Protein AF-A0A9Y2MUX2-F1 (afdb_monomer)

Mean predicted aligned error: 6.88 Å

Organism: NCBI:txid715471

Solvent-accessible surface area (backbone atoms only — not comparable to full-atom values): 14320 Å² total; per-residue (Å²): 129,86,85,75,88,81,65,81,74,52,70,69,58,50,53,51,52,54,51,37,72,73,67,72,65,72,51,64,73,55,52,72,64,18,48,53,18,23,42,77,55,38,27,46,77,67,21,63,32,55,8,68,39,76,46,75,61,65,84,79,91,49,95,87,65,47,69,44,56,54,28,39,54,51,29,51,50,54,54,48,36,52,49,52,4,48,52,39,21,49,52,47,24,50,74,73,64,29,39,27,32,34,38,39,47,74,52,77,42,75,79,55,96,37,33,35,37,21,37,27,38,24,20,18,20,33,59,80,58,92,77,74,65,98,55,66,22,29,22,46,52,41,21,42,54,48,22,53,36,42,49,70,24,30,42,71,49,28,62,24,59,6,57,24,29,39,50,33,73,30,83,64,40,52,61,50,72,39,97,81,46,65,97,64,83,46,66,44,59,55,51,40,57,52,51,23,46,53,47,4,51,51,39,22,52,52,44,28,56,76,70,71,38,80,44,68,50,78,76,49,74,52,75,50,74,48,72,58,73,64,35,28,40,33,34,40,15,36,32,36,24,27,16,26,29,73,81,50,85,72,80,56,71,83,80,82,70,78,90,64,82,80,87,84,77,131

Radius of gyration: 22.58 Å; Cα contacts (8 Å, |Δi|>4): 536; chains: 1; bounding box: 68×37×68 Å

Structure (mmCIF, N/CA/C/O backbone):
data_AF-A0A9Y2MUX2-F1
#
_entry.id   AF-A0A9Y2MUX2-F1
#
loop_
_atom_site.group_PDB
_atom_site.id
_atom_site.type_symbol
_atom_site.label_atom_id
_atom_site.label_alt_id
_atom_site.label_comp_id
_atom_site.label_asym_id
_atom_site.label_entity_id
_atom_site.label_seq_id
_atom_site.pdbx_PDB_ins_code
_atom_site.Cartn_x
_atom_site.Cartn_y
_atom_site.Cartn_z
_atom_site.occupancy
_atom_site.B_iso_or_equiv
_atom_site.auth_seq_id
_atom_site.auth_comp_id
_atom_site.auth_asym_id
_atom_site.auth_atom_id
_atom_site.pdbx_PDB_model_num
ATOM 1 N N . MET A 1 1 ? 19.225 7.350 25.459 1.00 52.84 1 MET A N 1
ATOM 2 C CA . MET A 1 1 ? 18.118 6.440 25.083 1.00 52.84 1 MET A CA 1
ATOM 3 C C . MET A 1 1 ? 18.708 5.044 24.974 1.00 52.84 1 MET A C 1
ATOM 5 O O . MET A 1 1 ? 19.856 4.979 24.562 1.00 52.84 1 MET A O 1
ATOM 9 N N . PRO A 1 2 ? 18.019 3.966 25.381 1.00 53.81 2 PRO A N 1
ATOM 10 C CA . PRO A 1 2 ? 18.535 2.619 25.148 1.00 53.81 2 PRO A CA 1
ATOM 11 C C . PRO A 1 2 ? 18.689 2.390 23.640 1.00 53.81 2 PRO A C 1
ATOM 13 O O . PRO A 1 2 ? 17.784 2.749 22.879 1.00 53.81 2 PRO A O 1
ATOM 16 N N . ASP A 1 3 ? 19.824 1.828 23.230 1.00 71.75 3 ASP A N 1
ATOM 17 C CA . ASP A 1 3 ? 20.080 1.474 21.836 1.00 71.75 3 ASP A CA 1
ATOM 18 C C . ASP A 1 3 ? 19.046 0.444 21.376 1.00 71.75 3 ASP A C 1
ATOM 20 O O . ASP A 1 3 ? 18.784 -0.556 22.049 1.00 71.75 3 ASP A O 1
ATOM 24 N N . TRP A 1 4 ? 18.400 0.726 20.248 1.00 79.56 4 TRP A N 1
ATOM 25 C CA . TRP A 1 4 ? 17.409 -0.164 19.664 1.00 79.56 4 TRP A CA 1
ATOM 26 C C . TRP A 1 4 ? 18.091 -1.105 18.676 1.00 79.56 4 TRP A C 1
ATOM 28 O O . TRP A 1 4 ? 18.670 -0.662 17.690 1.00 79.56 4 TRP A O 1
ATOM 38 N N . ASP A 1 5 ? 17.981 -2.408 18.916 1.00 79.19 5 ASP A N 1
ATOM 39 C CA . ASP A 1 5 ? 18.588 -3.482 18.116 1.00 79.19 5 ASP A CA 1
ATOM 40 C C . ASP A 1 5 ? 17.869 -3.745 16.774 1.00 79.19 5 ASP A C 1
ATOM 42 O O . ASP A 1 5 ? 18.135 -4.735 16.090 1.00 79.19 5 ASP A O 1
ATOM 46 N N . GLY A 1 6 ? 16.921 -2.879 16.405 1.00 75.00 6 GLY A N 1
ATOM 47 C CA . GLY A 1 6 ? 16.094 -3.012 15.210 1.00 75.00 6 GLY A CA 1
ATOM 48 C C . GLY A 1 6 ? 14.968 -4.045 15.326 1.00 75.00 6 GLY A C 1
ATOM 49 O O . GLY A 1 6 ? 14.221 -4.217 14.354 1.00 75.00 6 GLY A O 1
ATOM 50 N N . ARG A 1 7 ? 14.818 -4.718 16.478 1.00 74.75 7 ARG A N 1
ATOM 51 C CA . ARG A 1 7 ? 13.776 -5.721 16.735 1.00 74.75 7 ARG A CA 1
ATOM 52 C C . ARG A 1 7 ? 12.664 -5.150 17.612 1.00 74.75 7 ARG A C 1
ATOM 54 O O . ARG A 1 7 ? 12.887 -4.360 18.526 1.00 74.75 7 ARG A O 1
ATOM 61 N N . GLY A 1 8 ? 11.429 -5.571 17.341 1.00 76.62 8 GLY A N 1
ATOM 62 C C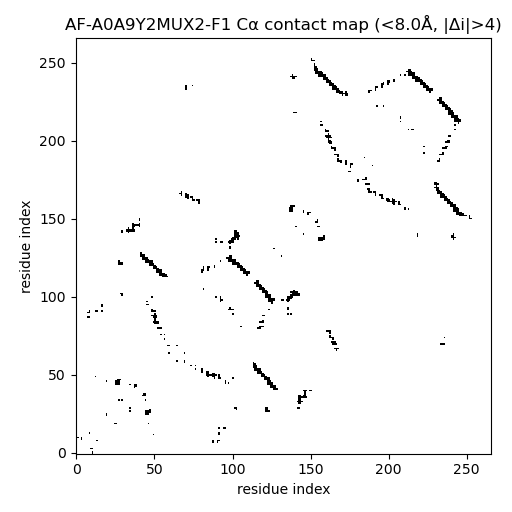A . GLY A 1 8 ? 10.260 -5.094 18.082 1.00 76.62 8 GLY A CA 1
ATOM 63 C C . GLY A 1 8 ? 9.994 -3.600 17.875 1.00 76.62 8 GLY A C 1
ATOM 64 O O . GLY A 1 8 ? 10.269 -3.053 16.807 1.00 76.62 8 GLY A O 1
ATOM 65 N N . LEU A 1 9 ? 9.430 -2.945 18.892 1.00 80.88 9 LEU A N 1
ATOM 66 C CA . LEU A 1 9 ? 9.062 -1.533 18.811 1.00 80.88 9 LEU A CA 1
ATOM 67 C C . LEU A 1 9 ? 10.241 -0.594 19.077 1.00 80.88 9 LEU A C 1
ATOM 69 O O . LEU A 1 9 ? 10.891 -0.724 20.122 1.00 80.88 9 LEU A O 1
ATOM 73 N N . PRO A 1 10 ? 10.459 0.420 18.217 1.00 81.25 10 PRO A N 1
ATOM 74 C CA . PRO A 1 10 ? 11.386 1.500 18.520 1.00 81.25 10 PRO A CA 1
ATOM 75 C C . PRO A 1 10 ? 11.033 2.182 19.855 1.00 81.25 10 PRO A C 1
ATOM 77 O O . PRO A 1 10 ? 9.849 2.358 20.162 1.00 81.25 10 PRO A O 1
ATOM 80 N N . PRO A 1 11 ? 12.021 2.656 20.639 1.00 83.56 11 PRO A N 1
ATOM 81 C CA . PRO A 1 11 ? 11.776 3.373 21.891 1.00 83.56 11 PRO A CA 1
ATOM 82 C C . PRO A 1 11 ? 10.816 4.563 21.752 1.00 83.56 11 PRO A C 1
ATOM 84 O O . PRO A 1 11 ? 10.003 4.793 22.641 1.00 83.56 11 PRO A O 1
ATOM 87 N N . VAL A 1 12 ? 10.864 5.280 20.625 1.00 80.31 12 VAL A N 1
ATOM 88 C CA . VAL A 1 12 ? 9.967 6.414 20.343 1.00 80.31 12 VAL A CA 1
ATOM 89 C C . VAL A 1 12 ? 8.518 5.959 20.138 1.00 80.31 12 VAL A C 1
ATOM 91 O O . VAL A 1 12 ? 7.606 6.615 20.637 1.00 80.31 12 VAL A O 1
ATOM 94 N N . ALA A 1 13 ? 8.299 4.828 19.460 1.00 76.94 13 ALA A N 1
ATOM 95 C CA . ALA A 1 13 ? 6.966 4.242 19.306 1.00 76.94 13 ALA A CA 1
ATOM 96 C C . ALA A 1 13 ? 6.410 3.815 20.672 1.00 76.94 13 ALA A C 1
ATOM 98 O O . ALA A 1 13 ? 5.302 4.188 21.040 1.00 76.94 13 ALA A O 1
ATOM 99 N N . ARG A 1 14 ? 7.227 3.150 21.497 1.00 81.62 14 ARG A N 1
ATOM 100 C CA . ARG A 1 14 ? 6.852 2.791 22.874 1.00 81.62 14 ARG A CA 1
ATOM 101 C C . ARG A 1 14 ? 6.503 4.014 23.732 1.00 81.62 14 ARG A C 1
ATOM 103 O O . ARG A 1 14 ? 5.466 4.019 24.377 1.00 81.62 14 ARG A O 1
ATOM 110 N N . ALA A 1 15 ? 7.286 5.090 23.657 1.00 81.44 15 ALA A N 1
ATOM 111 C CA . ALA A 1 15 ? 6.970 6.330 24.367 1.00 81.44 15 ALA A CA 1
ATOM 112 C C . ALA A 1 15 ? 5.640 6.968 23.908 1.00 81.44 15 ALA A C 1
ATOM 114 O O . ALA A 1 15 ? 4.962 7.625 24.701 1.00 81.44 15 ALA A O 1
ATOM 115 N N . ARG A 1 16 ? 5.251 6.785 22.637 1.00 78.88 16 ARG A N 1
ATOM 116 C CA . ARG A 1 16 ? 3.942 7.214 22.118 1.00 78.88 16 ARG A CA 1
ATOM 117 C C . ARG A 1 16 ? 2.8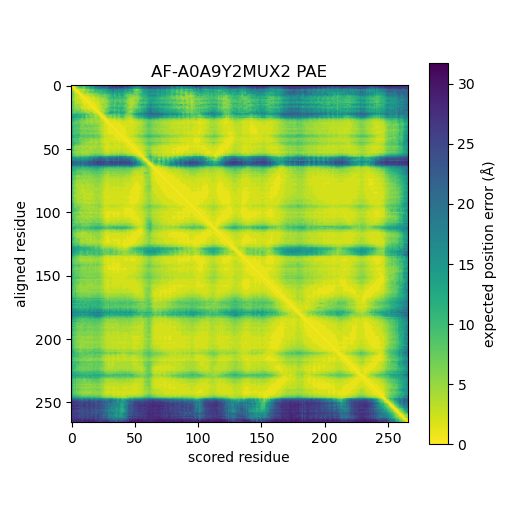10 6.401 22.744 1.00 78.88 16 ARG A C 1
ATOM 119 O O . ARG A 1 16 ? 1.836 6.994 23.204 1.00 78.88 16 ARG A O 1
ATOM 126 N N . VAL A 1 17 ? 2.979 5.080 22.821 1.00 76.44 17 VAL A N 1
ATOM 127 C CA . VAL A 1 17 ? 2.051 4.162 23.502 1.00 76.44 17 VAL A CA 1
ATOM 128 C C . VAL A 1 17 ? 1.874 4.545 24.974 1.00 76.44 17 VAL A C 1
ATOM 130 O O . VAL A 1 17 ? 0.744 4.697 25.438 1.00 76.44 17 VAL A O 1
ATOM 133 N N . ASP A 1 18 ? 2.970 4.798 25.689 1.00 80.31 18 ASP A N 1
ATOM 134 C CA . ASP A 1 18 ? 2.935 5.151 27.114 1.00 80.31 18 ASP A CA 1
ATOM 135 C C . ASP A 1 18 ? 2.222 6.495 27.360 1.00 80.31 18 ASP A C 1
ATOM 137 O O . ASP A 1 18 ? 1.455 6.651 28.313 1.00 80.31 18 ASP A O 1
ATOM 141 N N . ARG A 1 19 ? 2.423 7.477 26.468 1.00 74.19 19 ARG A N 1
ATOM 142 C CA . ARG A 1 19 ? 1.740 8.782 26.527 1.00 74.19 19 ARG A CA 1
ATOM 143 C C . ARG A 1 19 ? 0.240 8.669 26.264 1.00 74.19 19 ARG A C 1
ATOM 145 O O . ARG A 1 19 ? -0.559 9.381 26.877 1.00 74.19 19 ARG A O 1
ATOM 152 N N . PHE A 1 20 ? -0.146 7.793 25.343 1.00 72.19 20 PHE A N 1
ATOM 153 C CA . PHE A 1 20 ? -1.550 7.510 25.081 1.00 72.19 20 PHE A CA 1
ATOM 154 C C . PHE A 1 20 ? -2.219 6.906 26.324 1.00 72.19 20 PHE A C 1
ATOM 156 O O . PHE A 1 20 ? -3.270 7.382 26.755 1.00 72.19 20 PHE A O 1
ATOM 163 N N . ALA A 1 21 ? -1.564 5.923 26.952 1.00 73.69 21 ALA A N 1
ATOM 164 C CA . ALA A 1 21 ? -2.068 5.263 28.152 1.00 73.69 21 ALA A CA 1
ATOM 165 C C . ALA A 1 21 ? -2.248 6.221 29.346 1.00 73.69 21 ALA A C 1
ATOM 167 O O . ALA A 1 21 ? -3.191 6.054 30.115 1.00 73.69 21 ALA A O 1
ATOM 168 N N . SER A 1 22 ? -1.382 7.230 29.498 1.00 77.00 22 SER A N 1
ATOM 169 C CA . SER A 1 22 ? -1.441 8.166 30.631 1.00 77.00 22 SER A CA 1
ATOM 170 C C . SER A 1 22 ? -2.436 9.318 30.463 1.00 77.00 22 SER A C 1
ATOM 172 O O . SER A 1 22 ? -2.994 9.782 31.454 1.00 77.00 22 SER A O 1
ATOM 174 N N . SER A 1 23 ? -2.667 9.792 29.234 1.00 78.06 23 SER A N 1
ATOM 175 C CA . SER A 1 23 ? -3.519 10.965 28.973 1.00 78.06 23 SER A CA 1
ATOM 176 C C . SER A 1 23 ? -4.968 10.624 28.616 1.00 78.06 23 SER A C 1
ATOM 178 O O . SER A 1 23 ? -5.849 11.464 28.785 1.00 78.06 23 SER A O 1
ATOM 180 N N . GLY A 1 24 ? -5.225 9.425 28.079 1.00 72.31 24 GLY A N 1
ATOM 181 C CA . GLY A 1 24 ? -6.540 9.025 27.563 1.00 72.31 24 GLY A CA 1
ATOM 182 C C . GLY A 1 24 ? -6.985 9.765 26.292 1.00 72.31 24 GLY A C 1
ATOM 183 O O . GLY A 1 24 ? -8.070 9.488 25.775 1.00 72.31 24 GLY A O 1
ATOM 184 N N . LEU A 1 25 ? -6.166 10.685 25.768 1.00 73.31 25 LEU A N 1
ATOM 185 C CA . LEU A 1 25 ? -6.451 11.436 24.548 1.00 73.31 25 LEU A CA 1
ATOM 186 C C . LEU A 1 25 ? -6.288 10.537 23.323 1.00 73.31 25 LEU A C 1
ATOM 188 O O . LEU A 1 25 ? -5.244 9.914 23.134 1.00 73.31 25 LEU A O 1
ATOM 192 N N . ARG A 1 26 ? -7.313 10.508 22.465 1.00 71.94 26 ARG A N 1
ATOM 193 C CA . ARG A 1 26 ? -7.299 9.729 21.223 1.00 71.94 26 ARG A CA 1
ATOM 194 C C . ARG A 1 26 ? -7.106 10.631 20.017 1.00 71.94 26 AR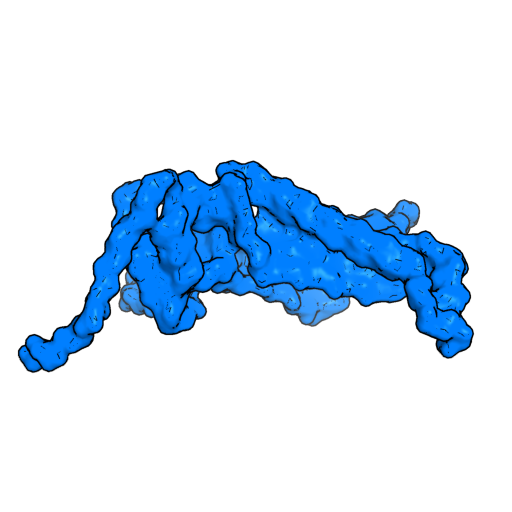G A C 1
ATOM 196 O O . ARG A 1 26 ? -7.896 11.544 19.798 1.00 71.94 26 ARG A O 1
ATOM 203 N N . THR A 1 27 ? -6.070 10.346 19.237 1.00 83.69 27 THR A N 1
ATOM 204 C CA . THR A 1 27 ? -5.810 10.975 17.939 1.00 83.69 27 THR A CA 1
ATOM 205 C C . THR A 1 27 ? -6.064 9.977 16.812 1.00 83.69 27 THR A C 1
ATOM 207 O O . THR A 1 27 ? -6.136 8.766 17.032 1.00 83.69 27 THR A O 1
ATOM 210 N N . SER A 1 28 ? -6.289 10.493 15.609 1.00 90.00 28 SER A N 1
ATOM 211 C CA . SER A 1 28 ? -6.664 9.710 14.438 1.00 90.00 28 SER A CA 1
ATOM 212 C C . SER A 1 28 ? -6.237 10.462 13.186 1.00 90.00 28 SER A C 1
ATOM 214 O O . SER A 1 28 ? -6.515 11.652 13.055 1.00 90.00 28 SER A O 1
ATOM 216 N N . LEU A 1 29 ? -5.659 9.733 12.232 1.00 94.19 29 LEU A N 1
ATOM 217 C CA . LEU A 1 29 ? -5.342 10.235 10.893 1.00 94.19 29 LEU A CA 1
ATOM 218 C C . LEU A 1 29 ? -6.550 10.177 9.946 1.00 94.19 29 LEU A C 1
ATOM 220 O O . LEU A 1 29 ? -6.476 10.650 8.812 1.00 94.19 29 LEU A O 1
ATOM 224 N N . LEU A 1 30 ? -7.667 9.572 10.369 1.00 95.06 30 LEU A N 1
ATOM 225 C CA . LEU A 1 30 ? -8.885 9.541 9.565 1.00 95.06 30 LEU A CA 1
ATOM 226 C C . LEU A 1 30 ? -9.482 10.942 9.430 1.00 95.06 30 LEU A C 1
ATOM 228 O O . LEU A 1 30 ? -9.674 11.657 10.411 1.00 95.06 30 LEU A O 1
ATOM 232 N N . SER A 1 31 ? -9.875 11.280 8.204 1.00 95.62 31 SER A N 1
ATOM 233 C CA . SER A 1 31 ? -10.789 12.394 7.958 1.00 95.62 31 SER A CA 1
ATOM 234 C C . SER A 1 31 ? -12.136 12.162 8.655 1.00 95.62 31 SER A C 1
ATOM 236 O O . SER A 1 31 ? -12.476 11.032 9.008 1.00 95.62 31 SER A O 1
ATOM 238 N N . VAL A 1 32 ? -12.945 13.217 8.789 1.00 95.12 32 VAL A N 1
ATOM 239 C CA . VAL A 1 32 ? -14.304 13.134 9.356 1.00 95.12 32 VAL A CA 1
ATOM 240 C C . VAL A 1 32 ? -15.141 11.990 8.753 1.00 95.12 32 VAL A C 1
ATOM 242 O O . VAL A 1 32 ? -15.611 11.155 9.526 1.00 95.12 32 VAL A O 1
ATOM 245 N N . PRO A 1 33 ? -15.308 11.857 7.417 1.00 96.06 33 PRO A N 1
ATOM 246 C CA . PRO A 1 33 ? -16.057 10.727 6.861 1.00 96.06 33 PRO A CA 1
ATOM 247 C C . PRO A 1 33 ? -15.405 9.374 7.175 1.00 96.06 33 PRO A C 1
ATOM 249 O O . PRO A 1 33 ? -16.116 8.391 7.368 1.00 96.06 33 PRO A O 1
ATOM 252 N N . GLY A 1 34 ? -14.075 9.320 7.281 1.00 95.69 34 GLY A N 1
ATOM 253 C CA . GLY A 1 34 ? -13.349 8.117 7.679 1.00 95.69 34 GLY A CA 1
ATOM 254 C C . GLY A 1 34 ? -13.654 7.688 9.103 1.00 95.69 34 GLY A C 1
ATOM 255 O O . GLY A 1 34 ? -13.956 6.520 9.328 1.00 95.69 34 GLY A O 1
ATOM 256 N N . ALA A 1 35 ? -13.620 8.621 10.050 1.00 94.00 35 ALA A N 1
ATOM 257 C CA . ALA A 1 35 ? -13.918 8.340 11.448 1.00 94.00 35 ALA A CA 1
ATOM 258 C C . ALA A 1 35 ? -15.356 7.827 11.618 1.00 94.00 35 ALA A C 1
ATOM 260 O O . ALA A 1 35 ? -15.557 6.757 12.186 1.00 94.00 35 ALA A O 1
ATOM 261 N N . ILE A 1 36 ? -16.336 8.525 11.031 1.00 94.00 36 ILE A N 1
ATOM 262 C CA . ILE A 1 36 ? -17.749 8.122 11.100 1.00 94.00 36 ILE A CA 1
ATOM 263 C C . ILE A 1 36 ? -17.986 6.793 10.378 1.00 94.00 36 ILE A C 1
ATOM 265 O O . ILE A 1 36 ? -18.705 5.929 10.868 1.00 94.00 36 ILE A O 1
ATOM 269 N N . GLY A 1 37 ? -17.359 6.593 9.219 1.00 94.38 37 GLY A N 1
ATOM 270 C CA . GLY A 1 37 ? -17.456 5.343 8.476 1.00 94.38 37 GLY A CA 1
ATOM 271 C C . GLY A 1 37 ? -16.918 4.133 9.238 1.00 94.38 37 GLY A C 1
ATOM 272 O O . GLY A 1 37 ? -17.523 3.063 9.192 1.00 94.38 37 GLY A O 1
ATOM 273 N N . ALA A 1 38 ? -15.810 4.317 9.959 1.00 94.19 38 ALA A N 1
ATOM 274 C CA . ALA A 1 38 ? -15.246 3.298 10.833 1.00 94.19 38 ALA A CA 1
ATOM 275 C C . ALA A 1 38 ? -16.190 2.992 12.006 1.00 94.19 38 ALA A C 1
ATOM 277 O O . ALA A 1 38 ? -16.499 1.825 12.241 1.00 94.19 38 ALA A O 1
ATOM 278 N N . GLU A 1 39 ? -16.710 4.022 12.677 1.00 92.75 39 GLU A N 1
ATOM 279 C CA . GLU A 1 39 ? -17.636 3.875 13.807 1.00 92.75 39 GLU A CA 1
ATOM 280 C C . GLU A 1 39 ? -18.921 3.140 13.400 1.00 92.75 39 GLU A C 1
ATOM 282 O O . GLU A 1 39 ? -19.324 2.183 14.055 1.00 92.75 39 GLU A O 1
ATOM 287 N N . VAL A 1 40 ? -19.511 3.491 12.252 1.00 89.50 40 VAL A N 1
ATOM 288 C CA . VAL A 1 40 ? -20.690 2.800 11.696 1.00 89.50 40 VAL A CA 1
ATOM 289 C C . VAL A 1 40 ? -20.404 1.327 11.376 1.00 89.50 40 VAL A C 1
ATOM 291 O O . VAL A 1 40 ? -21.308 0.495 11.452 1.00 89.50 40 VAL A O 1
ATOM 294 N N . ALA A 1 41 ? -19.160 0.978 11.039 1.00 89.94 41 ALA A N 1
ATOM 295 C CA . ALA A 1 41 ? -18.727 -0.411 10.875 1.00 89.94 41 ALA A CA 1
ATOM 296 C C . ALA A 1 41 ? -18.387 -1.122 12.200 1.00 89.94 41 ALA A C 1
ATOM 298 O O . ALA A 1 41 ? -17.962 -2.278 12.173 1.00 89.94 41 ALA A O 1
ATOM 299 N N . GLY A 1 42 ? -18.573 -0.464 13.347 1.00 91.88 42 GLY A N 1
ATOM 300 C CA . GLY A 1 42 ? -18.226 -1.000 14.658 1.00 91.88 42 GLY A CA 1
ATOM 301 C C . GLY A 1 42 ? -16.722 -0.985 14.919 1.00 91.88 42 GLY A C 1
ATOM 302 O O . GLY A 1 42 ? -16.204 -1.903 15.551 1.00 91.88 42 GLY A O 1
ATOM 303 N N . PHE A 1 43 ? -15.998 0.011 14.407 1.00 93.94 43 PHE A N 1
ATOM 304 C CA . PHE A 1 43 ? -14.582 0.222 14.692 1.00 93.94 43 PHE A CA 1
ATOM 305 C C . PHE A 1 43 ? -14.369 1.547 15.419 1.00 93.94 43 PHE A C 1
ATOM 307 O O . PHE A 1 43 ? -14.538 2.620 14.845 1.00 93.94 43 PHE A O 1
ATOM 314 N N . THR A 1 44 ? -13.907 1.477 16.664 1.00 92.94 44 THR A N 1
ATOM 315 C CA . THR A 1 44 ? -13.527 2.659 17.437 1.00 92.94 44 THR A CA 1
ATOM 316 C C . THR A 1 44 ? -12.049 2.994 17.190 1.00 92.94 44 THR A C 1
ATOM 318 O O . THR A 1 44 ? -11.193 2.141 17.453 1.00 92.94 44 THR A O 1
ATOM 321 N N . PRO A 1 45 ? -11.691 4.218 16.759 1.00 93.12 45 PRO A N 1
ATOM 322 C CA . PRO A 1 45 ? -10.299 4.661 16.722 1.00 93.12 45 PRO A CA 1
ATOM 323 C C . PRO A 1 45 ? -9.647 4.615 18.108 1.00 93.12 45 PRO A C 1
ATOM 325 O O . PRO A 1 45 ? -10.228 5.055 19.108 1.00 93.12 45 PRO A O 1
ATOM 328 N N . VAL A 1 46 ? -8.431 4.073 18.163 1.00 90.75 46 VAL A N 1
ATOM 329 C CA . VAL A 1 46 ? -7.631 3.955 19.392 1.00 90.75 46 VAL A CA 1
ATOM 330 C C . VAL A 1 46 ? -6.276 4.646 19.304 1.00 90.75 46 VAL A C 1
ATOM 332 O O . VAL A 1 46 ? -5.588 4.702 20.310 1.00 90.75 46 VAL A O 1
ATOM 335 N N . GLY A 1 47 ? -5.887 5.198 18.157 1.00 90.44 47 GLY A N 1
ATOM 336 C CA . GLY A 1 47 ? -4.666 5.993 18.049 1.00 90.44 47 GLY A CA 1
ATOM 337 C C . GLY A 1 47 ? -4.067 5.990 16.652 1.00 90.44 47 GLY A C 1
ATOM 338 O O . GLY A 1 47 ? -4.477 5.231 15.775 1.00 90.44 47 GLY A O 1
ATOM 339 N N . GLU A 1 48 ? -3.057 6.825 16.463 1.00 92.69 48 GLU A N 1
ATOM 340 C CA . GLU A 1 48 ? -2.227 6.841 15.261 1.00 92.69 48 GLU A CA 1
ATOM 341 C C . GLU A 1 48 ? -1.035 5.906 15.448 1.00 92.69 48 GLU A C 1
ATOM 343 O O . GLU A 1 48 ? -0.422 5.875 16.517 1.00 92.69 48 GLU A O 1
ATOM 348 N N . VAL A 1 49 ? -0.701 5.157 14.402 1.00 94.75 49 VAL A N 1
ATOM 349 C CA . VAL A 1 49 ? 0.416 4.207 14.403 1.00 94.75 49 VAL A CA 1
ATOM 350 C C . VAL A 1 49 ? 1.307 4.427 13.194 1.00 94.75 49 VAL A C 1
ATOM 352 O O . VAL A 1 49 ? 0.846 4.850 12.129 1.00 94.75 49 VAL A O 1
ATOM 355 N N . MET A 1 50 ? 2.591 4.129 13.367 1.00 95.31 50 MET A N 1
ATOM 356 C CA . MET A 1 50 ? 3.634 4.382 12.392 1.00 95.31 50 MET A CA 1
ATOM 357 C C . MET A 1 50 ? 4.602 3.205 12.292 1.00 95.31 50 MET A C 1
ATOM 359 O O . MET A 1 50 ? 5.060 2.622 13.268 1.00 95.31 50 MET A O 1
ATOM 363 N N . GLY A 1 51 ? 5.017 2.911 11.073 1.00 96.00 51 GLY A N 1
ATOM 364 C CA . GLY A 1 51 ? 6.174 2.078 10.807 1.00 96.00 51 GLY A CA 1
ATOM 365 C C . GLY A 1 51 ? 7.147 2.830 9.926 1.00 96.00 51 GLY A C 1
ATOM 366 O O . GLY A 1 51 ? 6.738 3.465 8.961 1.00 96.00 51 GLY A O 1
ATOM 367 N N . CYS A 1 52 ? 8.433 2.770 10.255 1.00 95.50 52 CYS A N 1
ATOM 368 C CA . CYS A 1 52 ? 9.479 3.366 9.436 1.00 95.50 52 CYS A CA 1
ATOM 369 C C . CYS A 1 52 ? 10.691 2.442 9.359 1.00 95.50 52 CYS A C 1
ATOM 371 O O . CYS A 1 52 ? 11.018 1.744 10.327 1.00 95.50 52 CYS A O 1
ATOM 373 N N . VAL A 1 53 ? 11.352 2.435 8.206 1.00 94.88 53 VAL A N 1
ATOM 374 C CA . VAL A 1 53 ? 12.693 1.888 8.020 1.00 94.88 53 VAL A CA 1
ATOM 375 C C . VAL A 1 53 ? 13.454 2.753 7.021 1.00 94.88 53 VAL A C 1
ATOM 377 O O . VAL A 1 53 ? 12.901 3.168 6.009 1.00 94.88 53 VAL A O 1
ATOM 380 N N . VAL A 1 54 ? 14.732 2.996 7.296 1.00 94.44 54 VAL A N 1
ATOM 381 C CA . VAL A 1 54 ? 15.669 3.508 6.296 1.00 94.44 54 VAL A CA 1
ATOM 382 C C . VAL A 1 54 ? 16.477 2.324 5.797 1.00 94.44 54 VAL A C 1
ATOM 384 O O . VAL A 1 54 ? 17.129 1.645 6.593 1.00 94.44 54 VAL A O 1
ATOM 387 N N . GLU A 1 55 ? 16.416 2.057 4.499 1.00 91.00 55 GLU A N 1
ATOM 388 C CA . GLU A 1 55 ? 17.199 1.003 3.862 1.00 91.00 55 GLU A CA 1
ATOM 389 C C . GLU A 1 55 ? 18.202 1.603 2.882 1.00 91.00 55 GLU A C 1
ATOM 391 O O . GLU A 1 55 ? 17.906 2.556 2.155 1.00 91.00 55 GLU A O 1
ATOM 396 N N . ARG A 1 56 ? 19.402 1.012 2.851 1.00 88.00 56 ARG A N 1
ATOM 397 C CA . ARG A 1 56 ? 20.399 1.335 1.838 1.00 88.00 56 ARG A CA 1
ATOM 398 C C . ARG A 1 56 ? 20.142 0.506 0.579 1.00 88.00 56 ARG A C 1
ATOM 400 O O . ARG A 1 56 ? 20.480 -0.673 0.522 1.00 88.00 56 ARG A O 1
ATOM 407 N N . LEU A 1 57 ? 19.593 1.148 -0.437 1.00 81.94 57 LEU A N 1
ATOM 408 C CA . LEU A 1 57 ? 19.456 0.672 -1.805 1.00 81.94 57 LEU A CA 1
ATOM 409 C C . LEU A 1 57 ? 20.737 0.980 -2.582 1.00 81.94 57 LEU A C 1
ATOM 411 O O . LEU A 1 57 ? 20.843 1.967 -3.305 1.00 81.94 57 LEU A O 1
ATOM 415 N N . GLY A 1 58 ? 21.746 0.136 -2.384 1.00 65.06 58 GLY A N 1
ATOM 416 C CA . GLY A 1 58 ? 22.996 0.234 -3.127 1.00 65.06 58 GLY A CA 1
ATOM 417 C C . GLY A 1 58 ? 22.888 -0.365 -4.530 1.00 65.06 58 GLY A C 1
ATOM 418 O O . GLY A 1 58 ? 22.216 -1.376 -4.745 1.00 65.06 58 GLY A O 1
ATOM 419 N N . TRP A 1 59 ? 23.634 0.213 -5.469 1.00 64.44 59 TRP A N 1
ATOM 420 C CA . TRP A 1 59 ? 23.990 -0.473 -6.706 1.00 64.44 59 TRP A CA 1
ATOM 421 C C . TRP A 1 59 ? 24.898 -1.658 -6.362 1.00 64.44 59 TRP A C 1
ATOM 423 O O . TRP A 1 59 ? 25.919 -1.479 -5.695 1.00 64.44 59 TRP A O 1
ATOM 433 N N . THR A 1 60 ? 24.543 -2.869 -6.793 1.00 62.53 60 THR A N 1
ATOM 434 C CA . THR A 1 60 ? 25.428 -4.022 -6.596 1.00 62.53 60 THR A CA 1
ATOM 435 C C . THR A 1 60 ? 26.325 -4.118 -7.822 1.00 62.53 60 THR A C 1
ATOM 437 O O . THR A 1 60 ? 25.975 -4.739 -8.819 1.00 62.53 60 THR A O 1
ATOM 440 N N . SER A 1 61 ? 27.491 -3.472 -7.777 1.00 54.25 61 SER A N 1
ATOM 441 C CA . SER A 1 61 ? 28.518 -3.620 -8.811 1.00 54.25 61 SER A CA 1
ATOM 442 C C . SER A 1 61 ? 29.315 -4.904 -8.567 1.00 54.25 61 SER A C 1
ATOM 444 O O . SER A 1 61 ? 30.371 -4.906 -7.943 1.00 54.25 61 SER A O 1
ATOM 446 N N . GLY A 1 62 ? 28.780 -6.027 -9.044 1.00 57.34 62 GLY A N 1
ATOM 447 C CA . GLY A 1 62 ? 29.478 -7.312 -9.097 1.00 57.34 62 GLY A CA 1
ATOM 448 C C . GLY A 1 62 ? 29.850 -7.678 -10.533 1.00 57.34 62 GLY A C 1
ATOM 449 O O . GLY A 1 62 ? 29.068 -7.441 -11.455 1.00 57.34 62 GLY A O 1
ATOM 450 N N . PHE A 1 63 ? 31.025 -8.282 -10.735 1.00 52.06 63 PHE A N 1
ATOM 451 C CA . PHE A 1 63 ? 31.387 -8.876 -12.026 1.00 52.06 63 PHE A CA 1
ATOM 452 C C . PHE A 1 63 ? 30.307 -9.902 -12.421 1.00 52.06 63 PHE A C 1
ATOM 454 O O . PHE A 1 63 ? 30.051 -10.845 -11.675 1.00 52.06 63 PHE A O 1
ATOM 461 N N . GLY A 1 64 ? 29.652 -9.702 -13.568 1.00 69.19 64 GLY A N 1
ATOM 462 C CA . GLY A 1 64 ? 28.620 -10.613 -14.080 1.00 69.19 64 GLY A CA 1
ATOM 463 C C . GLY A 1 64 ? 27.175 -10.325 -13.652 1.00 69.19 64 GLY A C 1
ATOM 464 O O . GLY A 1 64 ? 26.300 -11.114 -14.001 1.00 69.19 64 GLY A O 1
ATOM 465 N N . ILE A 1 65 ? 26.886 -9.219 -12.952 1.00 82.00 65 ILE A N 1
ATOM 466 C CA . ILE A 1 65 ? 25.493 -8.801 -12.714 1.00 82.00 65 ILE A CA 1
ATOM 467 C C . ILE A 1 65 ? 24.924 -8.177 -13.989 1.00 82.00 65 ILE A C 1
ATOM 469 O O . ILE A 1 65 ? 25.395 -7.150 -14.476 1.00 82.00 65 ILE A O 1
ATOM 473 N N . THR A 1 66 ? 23.889 -8.809 -14.532 1.00 86.81 66 THR A N 1
ATOM 474 C CA . THR A 1 66 ? 23.143 -8.295 -15.683 1.00 86.81 66 THR A CA 1
ATOM 475 C C . THR A 1 66 ? 22.210 -7.153 -15.263 1.00 86.81 66 THR A C 1
ATOM 477 O O . THR A 1 66 ? 21.728 -7.138 -14.126 1.00 86.81 66 THR A O 1
ATOM 480 N N . PRO A 1 67 ? 21.854 -6.226 -16.169 1.00 85.75 67 PRO A N 1
ATOM 481 C CA . PRO A 1 67 ? 20.907 -5.157 -15.840 1.00 85.75 67 PRO A CA 1
ATOM 482 C C . PRO A 1 67 ? 19.540 -5.669 -15.362 1.00 85.75 67 PRO A C 1
ATOM 484 O O . PRO A 1 67 ? 18.944 -5.086 -14.460 1.00 85.75 67 PRO A O 1
ATOM 487 N N . ASN A 1 68 ? 19.087 -6.820 -15.872 1.00 87.44 68 ASN A N 1
ATOM 488 C CA . ASN A 1 68 ? 17.860 -7.459 -15.392 1.00 87.44 68 ASN A CA 1
ATOM 489 C C . ASN A 1 68 ? 17.974 -7.954 -13.941 1.00 87.44 68 ASN A C 1
ATOM 491 O O . ASN A 1 68 ? 17.051 -7.769 -13.150 1.00 87.44 68 ASN A O 1
ATOM 495 N N . GLN A 1 69 ? 19.114 -8.537 -13.555 1.00 89.31 69 GLN A N 1
ATOM 496 C CA . GLN A 1 69 ? 19.367 -8.902 -12.156 1.00 89.31 69 GLN A CA 1
ATOM 497 C C . GLN A 1 69 ? 19.433 -7.664 -11.258 1.00 89.31 69 GLN A C 1
ATOM 499 O O . GLN A 1 69 ? 18.900 -7.685 -10.152 1.00 89.31 69 GLN A O 1
ATOM 504 N N . GLN A 1 70 ? 20.025 -6.568 -11.739 1.00 88.44 70 GLN A N 1
ATOM 505 C CA . GLN A 1 70 ? 20.064 -5.306 -11.002 1.00 88.44 70 GLN A CA 1
ATOM 506 C C . GLN A 1 70 ? 18.655 -4.724 -10.785 1.00 88.44 70 GLN A C 1
ATOM 508 O O . GLN A 1 70 ? 18.359 -4.241 -9.689 1.00 88.44 70 GLN A O 1
ATOM 513 N N . ALA A 1 71 ? 17.771 -4.816 -11.785 1.00 91.06 71 ALA A N 1
ATOM 514 C CA . ALA A 1 71 ? 16.365 -4.436 -11.651 1.00 91.06 71 ALA A CA 1
ATOM 515 C C . ALA A 1 71 ? 15.637 -5.313 -10.616 1.00 91.06 71 ALA A C 1
ATOM 517 O O . ALA A 1 71 ? 14.951 -4.784 -9.741 1.00 91.06 71 ALA A O 1
ATOM 518 N N . ALA A 1 72 ? 15.845 -6.633 -10.649 1.00 90.50 72 ALA A N 1
ATOM 519 C CA . ALA A 1 72 ? 15.264 -7.549 -9.668 1.00 90.50 72 ALA A CA 1
ATOM 520 C C . ALA A 1 72 ? 15.712 -7.226 -8.229 1.00 90.50 72 ALA A C 1
ATOM 522 O O . ALA A 1 72 ? 14.869 -7.091 -7.348 1.00 90.50 72 ALA A O 1
ATOM 523 N N . ILE A 1 73 ? 17.012 -6.998 -7.998 1.00 90.69 73 ILE A N 1
ATOM 524 C CA . ILE A 1 73 ? 17.551 -6.599 -6.682 1.00 90.69 73 ILE A CA 1
ATOM 525 C C . ILE A 1 73 ? 16.889 -5.307 -6.185 1.00 90.69 73 ILE A C 1
ATOM 527 O O . ILE A 1 73 ? 16.523 -5.201 -5.014 1.00 90.69 73 ILE A O 1
ATOM 531 N N . TYR A 1 74 ? 16.701 -4.330 -7.075 1.00 90.69 74 TYR A N 1
ATOM 532 C CA . TYR A 1 74 ? 16.021 -3.085 -6.731 1.00 90.69 74 TYR A CA 1
ATOM 533 C C . TYR A 1 74 ? 14.556 -3.319 -6.326 1.00 90.69 74 TYR A C 1
ATOM 535 O O . TYR A 1 74 ? 14.120 -2.826 -5.284 1.00 90.69 74 TYR A O 1
ATOM 543 N N . ALA A 1 75 ? 13.803 -4.116 -7.093 1.00 94.12 75 ALA A N 1
ATOM 544 C CA . ALA A 1 75 ? 12.425 -4.471 -6.750 1.00 94.12 75 ALA A CA 1
ATOM 545 C C . ALA A 1 75 ? 12.331 -5.228 -5.414 1.00 94.12 75 ALA A C 1
ATOM 547 O O . ALA A 1 75 ? 11.419 -4.971 -4.627 1.00 94.12 75 ALA A O 1
ATOM 548 N N . ASP A 1 76 ? 13.262 -6.141 -5.137 1.00 93.56 76 ASP A N 1
ATOM 549 C CA . ASP A 1 76 ? 13.325 -6.907 -3.887 1.00 93.56 76 ASP A CA 1
ATOM 550 C C . ASP A 1 76 ? 13.495 -5.994 -2.681 1.00 93.56 76 ASP A C 1
ATOM 552 O O . ASP A 1 76 ? 12.785 -6.138 -1.683 1.00 93.56 76 ASP A O 1
ATOM 556 N N . ALA A 1 77 ? 14.383 -5.015 -2.798 1.00 92.69 77 ALA A N 1
ATOM 557 C CA . ALA A 1 77 ? 14.651 -4.091 -1.719 1.00 92.69 77 ALA A CA 1
ATOM 558 C C . ALA A 1 77 ? 13.478 -3.118 -1.488 1.00 92.69 77 ALA A C 1
ATOM 560 O O . ALA A 1 77 ? 13.089 -2.900 -0.344 1.00 92.69 77 ALA A O 1
ATOM 561 N N . LEU A 1 78 ? 12.789 -2.652 -2.542 1.00 94.94 78 LEU A N 1
ATOM 562 C CA . LEU A 1 78 ? 11.522 -1.922 -2.371 1.00 94.94 78 LEU A CA 1
ATOM 563 C C . LEU A 1 78 ? 10.478 -2.763 -1.616 1.00 94.94 78 LEU A C 1
ATOM 565 O O . LEU A 1 78 ? 9.829 -2.276 -0.688 1.00 94.94 78 LEU A O 1
ATOM 569 N N . ARG A 1 79 ? 10.314 -4.043 -1.987 1.00 95.88 79 ARG A N 1
ATOM 570 C CA . ARG A 1 79 ? 9.385 -4.961 -1.301 1.00 95.88 79 ARG A CA 1
ATOM 571 C C . ARG A 1 79 ? 9.764 -5.140 0.167 1.00 95.88 79 ARG A C 1
ATOM 573 O O . ARG A 1 79 ? 8.877 -5.174 1.021 1.00 95.88 79 ARG A O 1
ATOM 580 N N . GLN A 1 80 ? 11.056 -5.257 0.461 1.00 95.88 80 GLN A N 1
ATOM 581 C CA . GLN A 1 80 ? 11.558 -5.399 1.821 1.00 95.88 80 GLN A CA 1
ATOM 582 C C . GLN A 1 80 ? 11.298 -4.148 2.669 1.00 95.88 80 GLN A C 1
ATOM 584 O O . GLN A 1 80 ? 10.782 -4.290 3.781 1.00 95.88 80 GLN A O 1
ATOM 589 N N . GLY A 1 81 ? 11.578 -2.957 2.139 1.00 96.56 81 GLY A N 1
ATOM 590 C CA . GLY A 1 81 ? 11.332 -1.688 2.818 1.00 96.56 81 GLY A CA 1
ATOM 591 C C . GLY A 1 81 ? 9.864 -1.514 3.206 1.00 96.56 81 GLY A C 1
ATOM 592 O O . GLY A 1 81 ? 9.547 -1.325 4.384 1.00 96.56 81 GLY A O 1
ATOM 593 N N . TYR A 1 82 ? 8.940 -1.696 2.252 1.00 97.38 82 TYR A N 1
ATOM 594 C CA . TYR A 1 82 ? 7.501 -1.629 2.536 1.00 97.38 82 TYR A CA 1
ATOM 595 C C . TYR A 1 82 ? 7.043 -2.684 3.542 1.00 97.38 82 TYR A C 1
ATOM 597 O O . TYR A 1 82 ? 6.288 -2.366 4.462 1.00 97.38 82 TYR A O 1
ATOM 605 N N . ARG A 1 83 ? 7.501 -3.935 3.397 1.00 96.25 83 ARG A N 1
ATOM 606 C CA . ARG A 1 83 ? 7.145 -5.016 4.325 1.00 96.25 83 ARG A CA 1
ATOM 607 C C . ARG A 1 83 ? 7.592 -4.685 5.744 1.00 96.25 83 ARG A C 1
ATOM 609 O O . ARG A 1 83 ? 6.800 -4.799 6.669 1.00 96.25 83 ARG A O 1
ATOM 616 N N . THR A 1 84 ? 8.827 -4.223 5.911 1.00 96.81 84 THR A N 1
ATOM 617 C CA . THR A 1 84 ? 9.381 -3.884 7.225 1.00 96.81 84 THR A CA 1
ATOM 618 C C . THR A 1 84 ? 8.652 -2.698 7.858 1.00 96.81 84 THR A C 1
ATOM 620 O O . THR A 1 84 ? 8.355 -2.734 9.053 1.00 96.81 84 THR A O 1
ATOM 623 N N . ALA A 1 85 ? 8.319 -1.664 7.077 1.00 97.69 85 ALA A N 1
ATOM 624 C CA . ALA A 1 85 ? 7.514 -0.546 7.561 1.00 97.69 85 ALA A CA 1
ATOM 625 C C . ALA A 1 85 ? 6.114 -1.014 8.003 1.00 97.69 85 ALA A C 1
ATOM 627 O O . ALA A 1 85 ? 5.701 -0.732 9.125 1.00 97.69 85 ALA A O 1
ATOM 628 N N . LEU A 1 86 ? 5.407 -1.798 7.184 1.00 97.69 86 LEU A N 1
ATOM 629 C CA . LEU A 1 86 ? 4.085 -2.331 7.537 1.00 97.69 86 LEU A CA 1
ATOM 630 C C . LEU A 1 86 ? 4.127 -3.267 8.755 1.00 97.69 86 LEU A C 1
ATOM 632 O O . LEU A 1 86 ? 3.254 -3.178 9.617 1.00 97.69 86 LEU A O 1
ATOM 636 N N . ASP A 1 87 ? 5.150 -4.117 8.869 1.00 96.56 87 ASP A N 1
ATOM 637 C CA . ASP A 1 87 ? 5.347 -5.005 10.019 1.00 96.56 87 ASP A CA 1
ATOM 638 C C . ASP A 1 87 ? 5.536 -4.196 11.313 1.00 96.56 87 ASP A C 1
ATOM 640 O O . ASP A 1 87 ? 4.931 -4.510 12.339 1.00 96.56 87 ASP A O 1
ATOM 644 N N . ARG A 1 88 ? 6.320 -3.110 11.270 1.00 96.44 88 ARG A N 1
ATOM 645 C CA . ARG A 1 88 ? 6.531 -2.213 12.421 1.00 96.44 88 ARG A CA 1
ATOM 646 C C . ARG A 1 88 ? 5.266 -1.448 12.806 1.00 96.44 88 ARG A C 1
ATOM 648 O O . ARG A 1 88 ? 4.949 -1.389 13.991 1.00 96.44 88 ARG A O 1
ATOM 655 N N . LEU A 1 89 ? 4.511 -0.949 11.825 1.00 97.38 89 LEU A N 1
ATOM 656 C CA . LEU A 1 89 ? 3.198 -0.338 12.056 1.00 97.38 89 LEU A CA 1
ATOM 657 C C . LEU A 1 89 ? 2.238 -1.332 12.728 1.00 97.38 89 LEU A C 1
ATOM 659 O O . LEU A 1 89 ? 1.531 -0.976 13.671 1.00 97.38 89 LEU A O 1
ATOM 663 N N . ARG A 1 90 ? 2.235 -2.595 12.281 1.00 96.56 90 ARG A N 1
ATOM 664 C CA . ARG A 1 90 ? 1.398 -3.657 12.855 1.00 96.56 90 ARG A CA 1
ATOM 665 C C . ARG A 1 90 ? 1.790 -3.971 14.297 1.00 96.56 90 ARG A C 1
ATOM 667 O O . ARG A 1 90 ? 0.906 -4.125 15.132 1.00 96.56 90 ARG A O 1
ATOM 674 N N . LEU A 1 91 ? 3.089 -4.029 14.597 1.00 94.81 91 LEU A N 1
ATOM 675 C CA . LEU A 1 91 ? 3.581 -4.210 15.966 1.00 94.81 91 LEU A CA 1
ATOM 676 C C . LEU A 1 91 ? 3.162 -3.047 16.879 1.00 94.81 91 LEU A C 1
ATOM 678 O O . LEU A 1 91 ? 2.831 -3.283 18.040 1.00 94.81 91 LEU A O 1
ATOM 682 N N . GLU A 1 92 ? 3.158 -1.803 16.383 1.00 94.00 92 GLU A N 1
ATOM 683 C CA . GLU A 1 92 ? 2.744 -0.643 17.195 1.00 94.00 92 GLU A CA 1
ATOM 684 C C . GLU A 1 92 ? 1.245 -0.716 17.491 1.00 94.00 92 GLU A C 1
ATOM 686 O O . GLU A 1 92 ? 0.830 -0.546 18.637 1.00 94.00 92 GLU A O 1
ATOM 691 N N . ALA A 1 93 ? 0.445 -1.083 16.488 1.00 94.88 93 ALA A N 1
ATOM 692 C CA . ALA A 1 93 ? -0.984 -1.328 16.645 1.00 94.88 93 ALA A CA 1
ATOM 693 C C . ALA A 1 93 ? -1.286 -2.464 17.641 1.00 94.88 93 ALA A C 1
ATOM 695 O O . ALA A 1 93 ? -2.171 -2.322 18.486 1.00 94.88 93 ALA A O 1
ATOM 696 N N . GLU A 1 94 ? -0.535 -3.569 17.596 1.00 93.88 94 GLU A N 1
ATOM 697 C CA . GLU A 1 94 ? -0.661 -4.671 18.561 1.00 93.88 94 GLU A CA 1
ATOM 698 C C . GLU A 1 94 ? -0.363 -4.215 19.995 1.00 93.88 94 GLU A C 1
ATOM 700 O O . GLU A 1 94 ? -1.093 -4.579 20.917 1.00 93.88 94 GLU A O 1
ATOM 705 N N . ALA A 1 95 ? 0.654 -3.373 20.197 1.00 90.44 95 ALA A N 1
ATOM 706 C CA . ALA A 1 95 ? 1.033 -2.898 21.528 1.00 90.44 95 ALA A CA 1
ATOM 707 C C . ALA A 1 95 ? 0.000 -1.967 22.180 1.00 90.44 95 ALA A C 1
ATOM 709 O O . ALA A 1 95 ? -0.113 -1.956 23.404 1.00 90.44 95 ALA A O 1
ATOM 710 N N . ILE A 1 96 ? -0.794 -1.238 21.390 1.00 88.88 96 ILE A N 1
ATOM 711 C CA . ILE A 1 96 ? -1.951 -0.465 21.890 1.00 88.88 96 ILE A CA 1
ATOM 712 C C . ILE A 1 96 ? -3.251 -1.286 21.907 1.00 88.88 96 ILE A C 1
ATOM 714 O O . ILE A 1 96 ? -4.342 -0.767 22.160 1.00 88.88 96 ILE A O 1
ATOM 718 N N . GLY A 1 97 ? -3.142 -2.591 21.646 1.00 89.88 97 GLY A N 1
ATOM 719 C CA . GLY A 1 97 ? -4.238 -3.546 21.677 1.00 89.88 97 GLY A CA 1
ATOM 720 C C . GLY A 1 97 ? -5.266 -3.340 20.569 1.00 89.88 97 GLY A C 1
ATOM 721 O O . GLY A 1 97 ? -6.434 -3.648 20.797 1.00 89.88 97 GLY A O 1
ATOM 722 N N . ALA A 1 98 ? -4.883 -2.777 19.426 1.00 94.75 98 ALA A N 1
ATOM 723 C CA . ALA A 1 98 ? -5.769 -2.620 18.280 1.00 94.75 98 ALA A CA 1
ATOM 724 C C . ALA A 1 98 ? -6.145 -3.977 17.662 1.00 94.75 98 ALA A C 1
ATOM 726 O O . ALA A 1 98 ? -5.440 -4.968 17.832 1.00 94.75 98 ALA A O 1
ATOM 727 N N . ASP A 1 99 ? -7.243 -4.000 16.910 1.00 96.44 99 ASP A N 1
ATOM 728 C CA . ASP A 1 99 ? -7.668 -5.146 16.096 1.00 96.44 99 ASP A CA 1
ATOM 729 C C . ASP A 1 99 ? -7.359 -4.945 14.613 1.00 96.44 99 ASP A C 1
ATOM 731 O O . ASP A 1 99 ? -7.267 -5.912 13.858 1.00 96.44 99 ASP A O 1
ATOM 735 N N . GLY A 1 100 ? -7.183 -3.693 14.192 1.00 97.19 100 GLY A N 1
ATOM 736 C CA . GLY A 1 100 ? -6.831 -3.348 12.827 1.00 97.19 100 GLY A CA 1
ATOM 737 C C . GLY A 1 100 ? -6.222 -1.964 12.701 1.00 97.19 100 GLY A C 1
ATOM 738 O O . GLY A 1 100 ? -6.216 -1.186 13.655 1.00 97.19 100 GLY A O 1
ATOM 739 N N . VAL A 1 101 ? -5.740 -1.647 11.503 1.00 98.38 101 VAL A N 1
ATOM 740 C CA . VAL A 1 101 ? -5.286 -0.305 11.128 1.00 98.38 101 VAL A CA 1
ATOM 741 C C . VAL A 1 101 ? -5.942 0.103 9.815 1.00 98.38 101 VAL A C 1
ATOM 743 O O . VAL A 1 101 ? -5.834 -0.612 8.817 1.00 98.38 101 VAL A O 1
ATOM 746 N N . LEU A 1 102 ? -6.629 1.246 9.836 1.00 98.25 102 LEU A N 1
ATOM 747 C CA . LEU A 1 102 ? -7.369 1.806 8.707 1.00 98.25 102 LEU A CA 1
ATOM 748 C C . LEU A 1 102 ? -6.626 2.976 8.068 1.00 98.25 102 LEU A C 1
ATOM 750 O O . LEU A 1 102 ? -5.861 3.676 8.739 1.00 98.25 102 LEU A O 1
ATOM 754 N N . GLY A 1 103 ? -6.935 3.229 6.794 1.00 97.62 103 GLY A N 1
ATOM 755 C CA . GLY A 1 103 ? -6.446 4.395 6.064 1.00 97.62 103 GLY A CA 1
ATOM 756 C C . GLY A 1 103 ? -4.925 4.455 6.002 1.00 97.62 103 GLY A C 1
ATOM 757 O O . GLY A 1 103 ? -4.358 5.534 6.166 1.00 97.62 103 GLY A O 1
ATOM 758 N N . ILE A 1 104 ? -4.269 3.302 5.845 1.00 98.56 104 ILE A N 1
ATOM 759 C CA . ILE A 1 104 ? -2.813 3.257 5.770 1.00 98.56 104 ILE A CA 1
ATOM 760 C C . ILE A 1 104 ? -2.350 4.019 4.532 1.00 98.56 104 ILE A C 1
ATOM 762 O O . ILE A 1 104 ? -2.768 3.730 3.414 1.00 98.56 104 ILE A O 1
ATOM 766 N N . THR A 1 105 ? -1.444 4.965 4.742 1.00 97.56 105 THR A N 1
ATOM 767 C CA . THR A 1 105 ? -0.694 5.622 3.677 1.00 97.56 105 THR A CA 1
ATOM 768 C C . THR A 1 105 ? 0.762 5.195 3.766 1.00 97.56 105 THR A C 1
ATOM 770 O O . THR A 1 105 ? 1.337 5.122 4.854 1.00 97.56 105 THR A O 1
ATOM 773 N N . THR A 1 106 ? 1.355 4.883 2.617 1.00 97.38 106 THR A N 1
ATOM 774 C CA . THR A 1 106 ? 2.776 4.541 2.515 1.00 97.38 106 THR A CA 1
ATOM 775 C C . THR A 1 106 ? 3.509 5.572 1.674 1.00 97.38 106 THR A C 1
ATOM 777 O O . THR A 1 106 ? 3.016 5.941 0.605 1.00 97.38 106 THR A O 1
ATOM 780 N N . SER A 1 107 ? 4.704 5.971 2.090 1.00 95.50 107 SER A N 1
ATOM 781 C CA . SER A 1 107 ? 5.581 6.857 1.325 1.00 95.50 107 SER A CA 1
ATOM 782 C C . SER A 1 107 ? 7.006 6.317 1.275 1.00 95.50 107 SER A C 1
ATOM 784 O O . SER A 1 107 ? 7.420 5.521 2.120 1.00 95.50 107 SER A O 1
ATOM 786 N N . VAL A 1 108 ? 7.734 6.742 0.241 1.00 94.75 108 VAL A N 1
ATOM 787 C CA . VAL A 1 108 ? 9.164 6.479 0.087 1.00 94.75 108 VAL A CA 1
ATOM 788 C C . VAL A 1 108 ? 9.866 7.794 -0.206 1.00 94.75 108 VAL A C 1
ATOM 790 O O . VAL A 1 108 ? 9.519 8.472 -1.173 1.00 94.75 108 VAL A O 1
ATOM 793 N N . THR A 1 109 ? 10.850 8.138 0.617 1.00 95.06 109 THR A N 1
ATOM 794 C CA . THR A 1 109 ? 11.631 9.372 0.501 1.00 95.06 109 THR A CA 1
ATOM 795 C C . THR A 1 109 ? 13.092 9.017 0.269 1.00 95.06 109 THR A C 1
ATOM 797 O O . THR A 1 109 ? 13.678 8.264 1.042 1.00 95.06 109 THR A O 1
ATOM 800 N N . ARG A 1 110 ? 13.711 9.559 -0.785 1.00 91.69 110 ARG A N 1
ATOM 801 C CA . ARG A 1 110 ? 15.168 9.459 -0.970 1.00 91.69 110 ARG A CA 1
ATOM 802 C C . ARG A 1 110 ? 15.852 10.408 0.007 1.00 91.69 110 ARG A C 1
ATOM 804 O O . ARG A 1 110 ? 15.585 11.606 -0.033 1.00 91.69 110 ARG A O 1
ATOM 811 N N . LEU A 1 111 ? 16.699 9.864 0.875 1.00 90.81 111 LEU A N 1
ATOM 812 C CA . LEU A 1 111 ? 17.507 10.650 1.810 1.00 90.81 111 LEU A CA 1
ATOM 813 C C . LEU A 1 111 ? 18.838 11.057 1.171 1.00 90.81 111 LEU A C 1
ATOM 815 O O . LEU A 1 111 ? 19.306 12.170 1.387 1.00 90.81 111 LEU A O 1
ATOM 819 N N . ASP A 1 112 ? 19.409 10.168 0.358 1.00 89.19 112 ASP A N 1
ATOM 820 C CA . ASP A 1 112 ? 20.558 10.428 -0.507 1.00 89.19 112 ASP A CA 1
ATOM 821 C C . ASP A 1 112 ? 20.530 9.499 -1.743 1.00 89.19 112 ASP A C 1
ATOM 823 O O . ASP A 1 112 ? 19.477 8.966 -2.110 1.00 89.19 112 ASP A O 1
ATOM 827 N N . GLU A 1 113 ? 21.675 9.316 -2.406 1.00 83.62 113 GLU A N 1
ATOM 828 C CA . GLU A 1 113 ? 21.819 8.456 -3.588 1.00 83.62 113 GLU A CA 1
ATOM 829 C C . GLU A 1 113 ? 21.573 6.966 -3.314 1.00 83.62 113 GLU A C 1
ATOM 831 O O . GLU A 1 113 ? 21.185 6.230 -4.221 1.00 83.62 113 GLU A O 1
ATOM 836 N N . THR A 1 114 ? 21.798 6.507 -2.082 1.00 85.62 114 THR A N 1
ATOM 837 C CA . THR A 1 114 ? 21.753 5.084 -1.725 1.00 85.62 114 THR A CA 1
ATOM 838 C C . THR A 1 114 ? 20.778 4.769 -0.607 1.00 85.62 114 THR A C 1
ATOM 840 O O . THR A 1 114 ? 20.563 3.600 -0.335 1.00 85.62 114 THR A O 1
ATOM 843 N N . MET A 1 115 ? 20.175 5.750 0.054 1.00 90.62 115 MET A N 1
ATOM 844 C CA . MET A 1 115 ? 19.292 5.556 1.196 1.00 90.62 115 MET A CA 1
ATOM 845 C C . MET A 1 115 ? 17.880 6.027 0.882 1.00 90.62 115 MET A C 1
ATOM 847 O O . MET A 1 115 ? 17.651 7.153 0.432 1.00 90.62 115 MET A O 1
ATOM 851 N N . GLN A 1 116 ? 16.916 5.159 1.173 1.00 94.38 116 GLN A N 1
ATOM 852 C CA . GLN A 1 116 ? 15.497 5.472 1.091 1.00 94.38 116 GLN A CA 1
ATOM 853 C C . GLN A 1 116 ? 14.815 5.194 2.426 1.00 94.38 116 GLN A C 1
ATOM 855 O O . GLN A 1 116 ? 15.018 4.148 3.041 1.00 94.38 116 GLN A O 1
ATOM 860 N N . GLU A 1 117 ? 13.998 6.145 2.863 1.00 96.50 117 GLU A N 1
ATOM 861 C CA . GLU A 1 117 ? 13.096 6.002 3.995 1.00 96.50 117 GLU A CA 1
ATOM 862 C C . GLU A 1 117 ? 11.742 5.495 3.503 1.00 96.50 117 GLU A C 1
ATOM 864 O O . GLU A 1 117 ? 11.116 6.120 2.650 1.00 96.50 117 GLU A O 1
ATOM 869 N N . PHE A 1 118 ? 11.279 4.386 4.069 1.00 97.56 118 PHE A N 1
ATOM 870 C CA . PHE A 1 118 ? 9.941 3.844 3.877 1.00 97.56 118 PHE A CA 1
ATOM 871 C C . PHE A 1 118 ? 9.124 4.141 5.121 1.00 97.56 118 PHE A C 1
ATOM 873 O O . PHE A 1 118 ? 9.504 3.727 6.219 1.00 97.56 118 PHE A O 1
ATOM 880 N N . VAL A 1 119 ? 7.983 4.799 4.948 1.00 98.00 119 VAL A N 1
ATOM 881 C CA . VAL A 1 119 ? 7.060 5.118 6.038 1.00 98.00 119 VAL A CA 1
ATOM 882 C C . VAL A 1 119 ? 5.689 4.530 5.740 1.00 98.00 119 VAL A C 1
ATOM 884 O O . VAL A 1 119 ? 5.204 4.607 4.614 1.00 98.00 119 VAL A O 1
ATOM 887 N N . ALA A 1 120 ? 5.057 3.962 6.762 1.00 98.31 120 ALA A N 1
ATOM 888 C CA . ALA A 1 120 ? 3.651 3.595 6.779 1.00 98.31 120 ALA A CA 1
ATOM 889 C C . ALA A 1 120 ? 2.976 4.292 7.966 1.00 98.31 120 ALA A C 1
ATOM 891 O O . ALA A 1 120 ? 3.481 4.223 9.086 1.00 98.31 120 ALA A O 1
ATOM 892 N N . LEU A 1 121 ? 1.846 4.956 7.729 1.00 97.88 121 LEU A N 1
ATOM 893 C CA . LEU A 1 121 ? 1.069 5.677 8.740 1.00 97.88 121 LEU A CA 1
ATOM 894 C C . LEU A 1 121 ? -0.400 5.299 8.631 1.00 97.88 121 LEU A C 1
ATOM 896 O O . LEU A 1 121 ? -0.923 5.224 7.524 1.00 97.88 121 LEU A O 1
ATOM 900 N N . GLY A 1 122 ? -1.081 5.104 9.757 1.00 97.81 122 GLY A N 1
ATOM 901 C CA . GLY A 1 122 ? -2.509 4.792 9.759 1.00 97.81 122 GLY A CA 1
ATOM 902 C C . GLY A 1 122 ? -3.176 5.023 11.108 1.00 97.81 122 GLY A C 1
ATOM 903 O O . GLY A 1 122 ? -2.536 5.405 12.087 1.00 97.81 122 GLY A O 1
ATOM 904 N N . THR A 1 123 ? -4.485 4.781 11.155 1.00 97.50 123 THR A N 1
ATOM 905 C CA . THR A 1 123 ? -5.267 4.865 12.395 1.00 97.50 123 THR A CA 1
ATOM 906 C C . THR A 1 123 ? -5.584 3.471 12.894 1.00 97.50 123 THR A C 1
ATOM 908 O O . THR A 1 123 ? -6.308 2.717 12.245 1.00 97.50 123 THR A O 1
ATOM 911 N N . ALA A 1 124 ? -5.045 3.126 14.053 1.00 96.44 124 ALA A N 1
ATOM 912 C CA . ALA A 1 124 ? -5.372 1.899 14.742 1.00 96.44 124 ALA A CA 1
ATOM 913 C C . ALA A 1 124 ? -6.807 1.951 15.277 1.00 96.44 124 ALA A C 1
ATOM 915 O O . ALA A 1 124 ? -7.252 2.961 15.829 1.00 96.44 124 ALA A O 1
ATOM 916 N N . VAL A 1 125 ? -7.527 0.843 15.132 1.00 95.69 125 VAL A N 1
ATOM 917 C CA . VAL A 1 125 ? -8.923 0.707 15.545 1.00 95.69 125 VAL A CA 1
ATOM 918 C C . VAL A 1 125 ? -9.135 -0.550 16.375 1.00 95.69 125 VAL A C 1
ATOM 920 O O . VAL A 1 125 ? -8.455 -1.561 16.198 1.00 95.69 125 VAL A O 1
ATOM 923 N N . ARG A 1 126 ? -10.119 -0.497 17.270 1.00 94.19 126 ARG A N 1
ATOM 924 C CA . ARG A 1 126 ? -10.642 -1.645 18.008 1.00 94.19 126 ARG A CA 1
ATOM 925 C C . ARG A 1 126 ? -12.029 -1.974 17.481 1.00 94.19 126 ARG A C 1
ATOM 927 O O . ARG A 1 126 ? -12.851 -1.079 17.328 1.00 94.19 126 ARG A O 1
ATOM 934 N N . ALA A 1 127 ? -12.295 -3.248 17.237 1.00 93.00 127 ALA A N 1
ATOM 935 C CA . ALA A 1 127 ? -13.612 -3.696 16.819 1.00 93.00 127 ALA A CA 1
ATOM 936 C C . ALA A 1 127 ? -14.572 -3.759 18.024 1.00 93.00 127 ALA A C 1
ATOM 938 O O . ALA A 1 127 ? -14.211 -4.222 19.109 1.00 93.00 127 ALA A O 1
ATOM 939 N N . GLU A 1 128 ? -15.820 -3.350 17.855 1.00 90.50 128 GLU A N 1
ATOM 940 C CA . GLU A 1 128 ? -16.870 -3.383 18.879 1.00 90.50 128 GLU A CA 1
ATOM 941 C C . GLU A 1 128 ? -17.531 -4.765 18.939 1.00 90.50 128 GLU A C 1
ATOM 943 O O . GLU A 1 128 ? -18.742 -4.945 18.858 1.00 90.50 128 GLU A O 1
ATOM 948 N N . THR A 1 129 ? -16.697 -5.793 19.062 1.00 86.69 129 THR A N 1
ATOM 949 C CA . THR A 1 129 ? -17.111 -7.192 19.121 1.00 86.69 129 THR A CA 1
ATOM 950 C C . THR A 1 129 ? -16.305 -7.945 20.170 1.00 86.69 129 THR A C 1
ATOM 952 O O . THR A 1 129 ? -15.200 -7.553 20.558 1.00 86.69 129 THR A O 1
ATOM 955 N N . ARG A 1 130 ? -16.873 -9.057 20.645 1.00 85.44 130 ARG A N 1
ATOM 956 C CA . ARG A 1 130 ? -16.163 -10.017 21.500 1.00 85.44 130 ARG A CA 1
ATOM 957 C C . ARG A 1 130 ? -15.195 -10.892 20.700 1.00 85.44 130 ARG A C 1
ATOM 959 O O . ARG A 1 130 ? -14.281 -11.461 21.2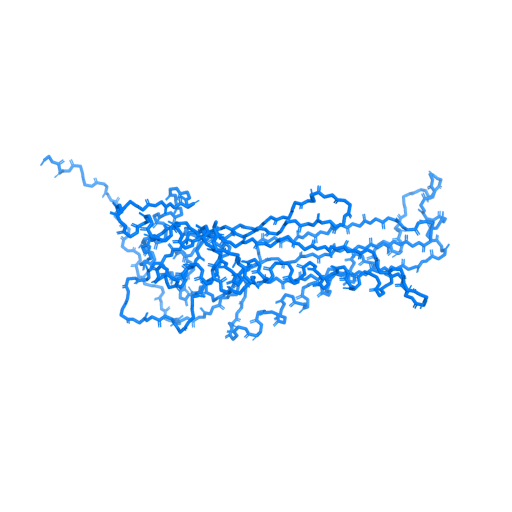85 1.00 85.44 130 ARG A O 1
ATOM 966 N N . GLN A 1 131 ? -15.393 -11.011 19.387 1.00 83.25 131 GLN A N 1
ATOM 967 C CA . GLN A 1 131 ? -14.520 -11.790 18.514 1.00 83.25 131 GLN A CA 1
ATOM 968 C C . GLN A 1 131 ? -13.348 -10.928 18.049 1.00 83.25 131 GLN A C 1
ATOM 970 O O . GLN A 1 131 ? -13.526 -9.984 17.287 1.00 83.25 131 GLN A O 1
ATOM 975 N N . ARG A 1 132 ? -12.143 -11.256 18.514 1.00 81.31 132 ARG A N 1
ATOM 976 C CA . ARG A 1 132 ? -10.910 -10.555 18.141 1.00 81.31 132 ARG A CA 1
ATOM 977 C C . ARG A 1 132 ? -10.219 -11.303 16.998 1.00 81.31 132 ARG A C 1
ATOM 979 O O . ARG A 1 132 ? -10.155 -12.537 17.050 1.00 81.31 132 ARG A O 1
ATOM 986 N N . PRO A 1 133 ? -9.689 -10.611 15.978 1.00 81.94 133 PRO A N 1
ATOM 987 C CA . PRO A 1 133 ? -8.897 -11.272 14.956 1.00 81.94 133 PRO A CA 1
ATOM 988 C C . PRO A 1 133 ? -7.604 -11.820 15.577 1.00 81.94 133 PRO A C 1
ATOM 990 O O . PRO A 1 133 ? -7.031 -11.236 16.494 1.00 81.94 133 PRO A O 1
ATOM 993 N N . ARG A 1 134 ? -7.107 -12.953 15.065 1.00 85.12 134 ARG A N 1
ATOM 994 C CA . ARG A 1 134 ? -5.849 -13.558 15.555 1.00 85.12 134 ARG A CA 1
ATOM 995 C C . ARG A 1 134 ? -4.621 -12.687 15.282 1.00 85.12 134 ARG A C 1
ATOM 997 O O . ARG A 1 134 ? -3.569 -12.909 15.872 1.00 85.12 134 ARG A O 1
ATOM 1004 N N . ARG A 1 135 ? -4.736 -11.779 14.316 1.00 89.00 135 ARG A N 1
ATOM 1005 C CA . ARG A 1 135 ? -3.706 -10.851 13.856 1.00 89.00 135 ARG A CA 1
ATOM 1006 C C . ARG A 1 135 ? -4.382 -9.525 13.550 1.00 89.00 135 ARG A C 1
ATOM 1008 O O . ARG A 1 135 ? -5.456 -9.532 12.959 1.00 89.00 135 ARG A O 1
ATOM 1015 N N . VAL A 1 136 ? -3.729 -8.421 13.902 1.00 95.88 136 VAL A N 1
ATOM 1016 C CA . VAL A 1 136 ? -4.163 -7.079 13.498 1.00 95.88 136 VAL A CA 1
ATOM 1017 C C . VAL A 1 136 ? -4.280 -7.020 11.980 1.00 95.88 136 VAL A C 1
ATOM 1019 O O . VAL A 1 136 ? -3.287 -7.275 11.289 1.00 95.88 136 VAL A O 1
ATOM 1022 N N . PHE A 1 137 ? -5.480 -6.715 11.482 1.00 96.50 137 PHE A N 1
ATOM 1023 C CA . PHE A 1 137 ? -5.713 -6.529 10.052 1.00 96.50 137 PHE A CA 1
ATOM 1024 C C . PHE A 1 137 ? -5.183 -5.164 9.598 1.00 96.50 137 PHE A C 1
ATOM 1026 O O . PHE A 1 137 ? -5.108 -4.215 10.377 1.00 96.50 137 PHE A O 1
ATOM 1033 N N . THR A 1 138 ? -4.815 -5.034 8.331 1.00 98.12 138 THR A N 1
ATOM 1034 C CA . THR A 1 138 ? -4.309 -3.769 7.778 1.00 98.12 138 THR A CA 1
ATOM 1035 C C . THR A 1 138 ? -5.045 -3.422 6.495 1.00 98.12 138 THR A C 1
ATOM 1037 O O . THR A 1 138 ? -5.421 -4.305 5.727 1.00 98.12 138 THR A O 1
ATOM 1040 N N . THR A 1 139 ? -5.293 -2.135 6.256 1.00 98.25 139 THR A N 1
ATOM 1041 C CA . THR A 1 139 ? -5.930 -1.680 5.018 1.00 98.25 139 THR A CA 1
ATOM 1042 C C . THR A 1 139 ? -5.541 -0.253 4.661 1.00 98.25 139 THR A C 1
ATOM 1044 O O . THR A 1 139 ? -5.483 0.619 5.526 1.00 98.25 139 THR A O 1
ATOM 1047 N N . GLU A 1 140 ? -5.336 -0.000 3.368 1.00 97.75 140 GLU A N 1
ATOM 1048 C CA . GLU A 1 140 ? -5.211 1.364 2.837 1.00 97.75 140 GLU A CA 1
ATOM 1049 C C . GLU A 1 140 ? -6.575 2.054 2.705 1.00 97.75 140 GLU A C 1
ATOM 1051 O O . GLU A 1 140 ? -6.656 3.276 2.611 1.00 97.75 140 GLU A O 1
ATOM 1056 N N . LEU A 1 141 ? -7.667 1.277 2.723 1.00 97.50 141 LEU A N 1
ATOM 1057 C CA . LEU A 1 141 ? -9.017 1.819 2.614 1.00 97.50 141 LEU A CA 1
ATOM 1058 C C . LEU A 1 141 ? -9.308 2.771 3.781 1.00 97.50 141 LEU A C 1
ATOM 1060 O O . LEU A 1 141 ? -9.088 2.404 4.945 1.00 97.50 141 LEU A O 1
ATOM 1064 N N . PRO A 1 142 ? -9.852 3.963 3.494 1.00 95.94 142 PRO A N 1
ATOM 1065 C CA . PRO A 1 142 ? -10.302 4.874 4.529 1.00 95.94 142 PRO A CA 1
ATOM 1066 C C . PRO A 1 142 ? -11.568 4.326 5.203 1.00 95.94 142 PRO A C 1
ATOM 1068 O O . PRO A 1 142 ? -12.286 3.488 4.649 1.00 95.94 142 PRO A O 1
ATOM 1071 N N . GLY A 1 143 ? -11.869 4.809 6.410 1.00 96.06 143 GLY A N 1
ATOM 1072 C CA . GLY A 1 143 ? -12.937 4.234 7.232 1.00 96.06 143 GLY A CA 1
ATOM 1073 C C . GLY A 1 143 ? -14.332 4.258 6.588 1.00 96.06 143 GLY A C 1
ATOM 1074 O O . GLY A 1 143 ? -15.078 3.302 6.762 1.00 96.06 143 GLY A O 1
ATOM 1075 N N . GLN A 1 144 ? -14.671 5.254 5.757 1.00 96.00 144 GLN A N 1
ATOM 1076 C CA . GLN A 1 144 ? -15.939 5.271 5.006 1.00 96.00 144 GLN A CA 1
ATOM 1077 C C . GLN A 1 144 ? -16.076 4.132 3.998 1.00 96.00 144 GLN A C 1
ATOM 1079 O O . GLN A 1 144 ? -17.186 3.666 3.744 1.00 96.00 144 GLN A O 1
ATOM 1084 N N . ASP A 1 145 ? -14.966 3.670 3.433 1.00 96.56 145 ASP A N 1
ATOM 1085 C CA . ASP A 1 145 ? -14.987 2.582 2.463 1.00 96.56 145 ASP A CA 1
ATOM 1086 C C . ASP A 1 145 ? -14.953 1.233 3.173 1.00 96.56 145 ASP A C 1
ATOM 1088 O O . ASP A 1 145 ? -15.644 0.312 2.748 1.00 96.56 145 ASP A O 1
ATOM 1092 N N . VAL A 1 146 ? -14.269 1.143 4.319 1.00 96.00 146 VAL A N 1
ATOM 1093 C CA . VAL A 1 146 ? -14.389 -0.003 5.234 1.00 96.00 146 VAL A CA 1
ATOM 1094 C C . VAL A 1 146 ? -15.831 -0.156 5.721 1.00 96.00 146 VAL A C 1
ATOM 1096 O O . VAL A 1 146 ? -16.356 -1.264 5.702 1.00 96.00 146 VAL A O 1
ATOM 1099 N N . GLY A 1 147 ? -16.503 0.947 6.063 1.00 93.44 147 GLY A N 1
ATOM 1100 C CA . GLY A 1 147 ? -17.929 0.985 6.392 1.00 93.44 147 GLY A CA 1
ATOM 1101 C C . GLY A 1 147 ? -18.799 0.288 5.346 1.00 93.44 147 GLY A C 1
ATOM 1102 O O . GLY A 1 147 ? -19.542 -0.646 5.651 1.00 93.44 147 GLY A O 1
ATOM 1103 N N . LYS A 1 148 ? -18.654 0.700 4.082 1.00 92.75 148 LYS A N 1
ATOM 1104 C CA . LYS A 1 148 ? -19.382 0.113 2.943 1.00 92.75 148 LYS A CA 1
ATOM 1105 C C . LYS A 1 148 ? -18.995 -1.345 2.698 1.00 92.75 148 LYS A C 1
ATOM 1107 O O . LYS A 1 148 ? -19.862 -2.168 2.418 1.00 92.75 148 LYS A O 1
ATOM 1112 N N . LEU A 1 149 ? -17.707 -1.667 2.815 1.00 93.25 149 LEU A N 1
ATOM 1113 C CA . LEU A 1 149 ? -17.188 -3.021 2.638 1.00 93.25 149 LEU A CA 1
ATOM 1114 C C . LEU A 1 149 ? -17.838 -3.982 3.649 1.00 93.25 149 LEU A C 1
ATOM 1116 O O . LEU A 1 149 ? -18.392 -5.010 3.257 1.00 93.25 149 LEU A O 1
ATOM 1120 N N . MET A 1 150 ? -17.876 -3.585 4.924 1.00 91.38 150 MET A N 1
ATOM 1121 C CA . MET A 1 150 ? -18.503 -4.344 6.009 1.00 91.38 150 MET A CA 1
ATOM 1122 C C . MET A 1 150 ? -20.009 -4.517 5.797 1.00 91.38 150 MET A C 1
ATOM 1124 O O . MET A 1 150 ? -20.523 -5.626 5.941 1.00 91.38 150 MET A O 1
ATOM 1128 N N . GLN A 1 151 ? -20.720 -3.463 5.380 1.00 88.38 151 GLN A N 1
ATOM 1129 C CA . GLN A 1 151 ? -22.150 -3.542 5.041 1.00 88.38 151 GLN A CA 1
ATOM 1130 C C . GLN A 1 151 ? -22.434 -4.515 3.886 1.00 88.38 151 GLN A C 1
ATOM 1132 O O . GLN A 1 151 ? -23.488 -5.155 3.852 1.00 88.38 151 GLN A O 1
ATOM 1137 N N . ALA A 1 152 ? -21.490 -4.662 2.956 1.00 89.75 152 ALA A N 1
ATOM 1138 C CA . ALA A 1 152 ? -21.559 -5.614 1.853 1.00 89.75 152 ALA A CA 1
ATOM 1139 C C . ALA A 1 152 ? -21.128 -7.048 2.238 1.00 89.75 152 ALA A C 1
ATOM 1141 O O . ALA A 1 152 ? -21.084 -7.917 1.369 1.00 89.75 152 ALA A O 1
ATOM 1142 N N . GLY A 1 153 ? -20.814 -7.314 3.514 1.00 91.12 153 GLY A N 1
ATOM 1143 C CA . GLY A 1 153 ? -20.414 -8.639 4.006 1.00 91.12 153 GLY A CA 1
ATOM 1144 C C . GLY A 1 153 ? -18.930 -8.974 3.817 1.00 91.12 153 GLY A C 1
ATOM 1145 O O . GLY A 1 153 ? -18.549 -10.147 3.884 1.00 91.12 153 GLY A O 1
ATOM 1146 N N . TRP A 1 154 ? -18.094 -7.959 3.586 1.00 93.69 154 TRP A N 1
ATOM 1147 C CA . TRP A 1 154 ? -16.656 -8.088 3.360 1.00 93.69 154 TRP A CA 1
ATOM 1148 C C . TRP A 1 154 ? -15.848 -7.379 4.446 1.00 93.69 154 TRP A C 1
ATOM 1150 O O . TRP A 1 154 ? -16.224 -6.311 4.915 1.00 93.69 154 TRP A O 1
ATOM 1160 N N . VAL A 1 155 ? -14.706 -7.943 4.825 1.00 93.12 155 VAL A N 1
ATOM 1161 C CA . VAL A 1 155 ? -13.802 -7.378 5.833 1.00 93.12 155 VAL A CA 1
ATOM 1162 C C . VAL A 1 155 ? -12.393 -7.232 5.254 1.00 93.12 155 VAL A C 1
ATOM 1164 O O . VAL A 1 155 ? -11.958 -8.105 4.494 1.00 93.12 155 VAL A O 1
ATOM 1167 N N . PRO A 1 156 ? -11.653 -6.156 5.580 1.00 96.00 156 PRO A N 1
ATOM 1168 C CA . PRO A 1 156 ? -10.242 -6.067 5.230 1.00 96.00 156 PRO A CA 1
ATOM 1169 C C . PRO A 1 156 ? -9.415 -7.129 5.963 1.00 96.00 156 PRO A C 1
ATOM 1171 O O . PRO A 1 156 ? -9.618 -7.371 7.150 1.00 96.00 156 PRO A O 1
ATOM 1174 N N . ALA A 1 157 ? -8.450 -7.725 5.270 1.00 95.56 157 ALA A N 1
ATOM 1175 C CA . ALA A 1 157 ? -7.536 -8.714 5.835 1.00 95.56 157 ALA A CA 1
ATOM 1176 C C . ALA A 1 157 ? -6.121 -8.143 6.004 1.00 95.56 157 ALA A C 1
ATOM 1178 O O . ALA A 1 157 ? -5.568 -8.158 7.105 1.00 95.56 157 ALA A O 1
ATOM 1179 N N . ALA A 1 158 ? -5.534 -7.624 4.925 1.00 97.50 158 ALA A N 1
ATOM 1180 C CA . ALA A 1 158 ? -4.192 -7.052 4.946 1.00 97.50 158 ALA A CA 1
ATOM 1181 C C . ALA A 1 158 ? -3.958 -6.103 3.767 1.00 97.50 158 ALA A C 1
ATOM 1183 O O . ALA A 1 158 ? -4.526 -6.283 2.688 1.00 97.50 158 ALA A O 1
ATOM 1184 N N . VAL A 1 159 ? -3.046 -5.149 3.944 1.00 98.12 159 VAL A N 1
ATOM 1185 C CA . VAL A 1 159 ? -2.427 -4.433 2.825 1.00 98.12 159 VAL A CA 1
ATOM 1186 C C . VAL A 1 159 ? -1.637 -5.435 1.986 1.00 98.12 159 VAL A C 1
ATOM 1188 O O . VAL A 1 159 ? -0.831 -6.205 2.509 1.00 98.12 159 VAL A O 1
ATOM 1191 N N . ALA A 1 160 ? -1.870 -5.417 0.678 1.00 97.56 160 ALA A N 1
ATOM 1192 C CA . ALA A 1 160 ? -1.169 -6.230 -0.297 1.00 97.56 160 ALA A CA 1
ATOM 1193 C C . ALA A 1 160 ? -0.393 -5.326 -1.256 1.00 97.56 160 ALA A C 1
ATOM 1195 O O . ALA A 1 160 ? -0.907 -4.327 -1.756 1.00 97.56 160 ALA A O 1
ATOM 1196 N N . ILE A 1 161 ? 0.858 -5.696 -1.515 1.00 98.06 161 ILE A N 1
ATOM 1197 C CA . ILE A 1 161 ? 1.757 -4.958 -2.398 1.00 98.06 161 ILE A CA 1
ATOM 1198 C C . ILE A 1 161 ? 2.374 -5.947 -3.387 1.00 98.06 161 ILE A C 1
ATOM 1200 O O . ILE A 1 161 ? 2.829 -7.029 -3.004 1.00 98.06 161 ILE A O 1
ATOM 1204 N N . GLY A 1 162 ? 2.376 -5.578 -4.665 1.00 98.06 162 GLY A N 1
ATOM 1205 C CA . GLY A 1 162 ? 3.115 -6.250 -5.727 1.00 98.06 162 GLY A CA 1
ATOM 1206 C C . GLY A 1 162 ? 4.057 -5.267 -6.399 1.00 98.06 162 GLY A C 1
ATOM 1207 O O . GLY A 1 162 ? 3.616 -4.215 -6.845 1.00 98.06 162 GLY A O 1
ATOM 1208 N N . ILE A 1 163 ? 5.345 -5.595 -6.468 1.00 98.31 163 ILE A N 1
ATOM 1209 C CA . ILE A 1 163 ? 6.361 -4.771 -7.134 1.00 98.31 163 ILE A CA 1
ATOM 1210 C C . ILE A 1 163 ? 7.166 -5.678 -8.046 1.00 98.31 163 ILE A C 1
ATOM 1212 O O . ILE A 1 163 ? 7.532 -6.787 -7.652 1.00 98.31 163 ILE A O 1
ATOM 1216 N N . SER A 1 164 ? 7.425 -5.198 -9.252 1.00 98.19 164 SER A N 1
ATOM 1217 C CA . SER A 1 164 ? 8.284 -5.852 -10.226 1.00 98.19 164 SER A CA 1
ATOM 1218 C C . SER A 1 164 ? 9.132 -4.809 -10.937 1.00 98.19 164 SER A C 1
ATOM 1220 O O . SER A 1 164 ? 8.683 -3.676 -11.119 1.00 98.19 164 SER A O 1
ATOM 1222 N N . ALA A 1 165 ? 10.342 -5.184 -11.336 1.00 97.06 165 ALA A N 1
ATOM 1223 C CA . ALA A 1 165 ? 11.187 -4.364 -12.183 1.00 97.06 165 ALA A CA 1
ATOM 1224 C C . ALA A 1 165 ? 11.903 -5.234 -13.212 1.00 97.06 165 ALA A C 1
ATOM 1226 O O . ALA A 1 165 ? 12.347 -6.337 -12.898 1.00 97.06 165 ALA A O 1
ATOM 1227 N N . HIS A 1 166 ? 12.010 -4.711 -14.428 1.00 96.19 166 HIS A N 1
ATOM 1228 C CA . HIS A 1 166 ? 12.615 -5.385 -15.574 1.00 96.19 166 HIS A CA 1
ATOM 1229 C C . HIS A 1 166 ? 13.472 -4.402 -16.367 1.00 96.19 166 HIS A C 1
ATOM 1231 O O . HIS A 1 166 ? 13.346 -3.185 -16.240 1.00 96.19 166 HIS A O 1
ATOM 1237 N N . THR A 1 167 ? 14.350 -4.950 -17.191 1.00 95.75 167 THR A N 1
ATOM 1238 C CA . THR A 1 167 ? 15.117 -4.275 -18.233 1.00 95.75 167 THR A CA 1
ATOM 1239 C C . THR A 1 167 ? 14.932 -5.039 -19.538 1.00 95.75 167 THR A C 1
ATOM 1241 O O . THR A 1 167 ? 15.125 -6.254 -19.599 1.00 95.75 167 THR A O 1
ATOM 1244 N N . THR A 1 168 ? 14.592 -4.318 -20.597 1.00 95.19 168 THR A N 1
ATOM 1245 C CA . THR A 1 168 ? 14.427 -4.856 -21.946 1.00 95.19 168 THR A CA 1
ATOM 1246 C C . THR A 1 168 ? 15.479 -4.238 -22.855 1.00 95.19 168 THR A C 1
ATOM 1248 O O . THR A 1 168 ? 15.768 -3.046 -22.750 1.00 95.19 168 THR A O 1
ATOM 1251 N N . PHE A 1 169 ? 16.036 -5.053 -23.749 1.00 94.25 169 PHE A N 1
ATOM 1252 C CA . PHE A 1 169 ? 17.018 -4.638 -24.746 1.00 94.25 169 PHE A CA 1
ATOM 1253 C C . PHE A 1 169 ? 16.436 -4.793 -26.147 1.00 94.25 169 PHE A C 1
ATOM 1255 O O . PHE A 1 169 ? 15.796 -5.805 -26.440 1.00 94.25 169 PHE A O 1
ATOM 1262 N N . ASP A 1 170 ? 16.692 -3.814 -27.004 1.00 94.50 170 ASP A N 1
ATOM 1263 C CA . ASP A 1 170 ? 16.393 -3.873 -28.427 1.00 94.50 170 ASP A CA 1
ATOM 1264 C C . ASP A 1 170 ? 17.353 -2.962 -29.202 1.00 94.50 170 ASP A C 1
ATOM 1266 O O . ASP A 1 170 ? 17.354 -1.744 -29.032 1.00 94.50 170 ASP A O 1
ATOM 1270 N N . TYR A 1 171 ? 18.176 -3.544 -30.075 1.00 93.56 171 TYR A N 1
ATOM 1271 C CA . TYR A 1 171 ? 19.100 -2.770 -30.907 1.00 93.56 171 TYR A CA 1
ATOM 1272 C C . TYR A 1 171 ? 18.379 -1.887 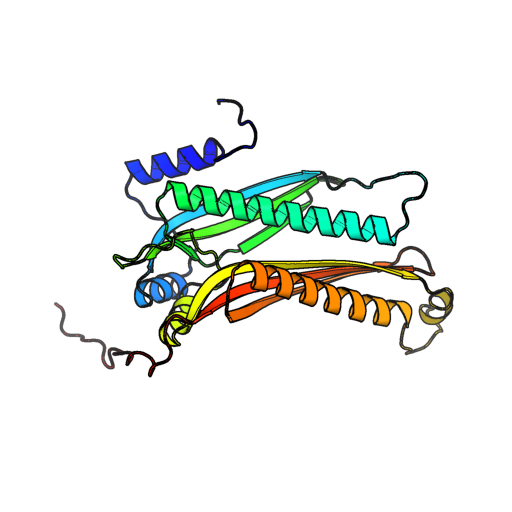-31.928 1.00 93.56 171 TYR A C 1
ATOM 1274 O O . TYR A 1 171 ? 18.972 -0.923 -32.407 1.00 93.56 171 TYR A O 1
ATOM 1282 N N . ASN A 1 172 ? 17.118 -2.182 -32.259 1.00 93.06 172 ASN A N 1
ATOM 1283 C CA . ASN A 1 172 ? 16.325 -1.358 -33.163 1.00 93.06 172 ASN A CA 1
ATOM 1284 C C . ASN A 1 172 ? 15.757 -0.104 -32.478 1.00 93.06 172 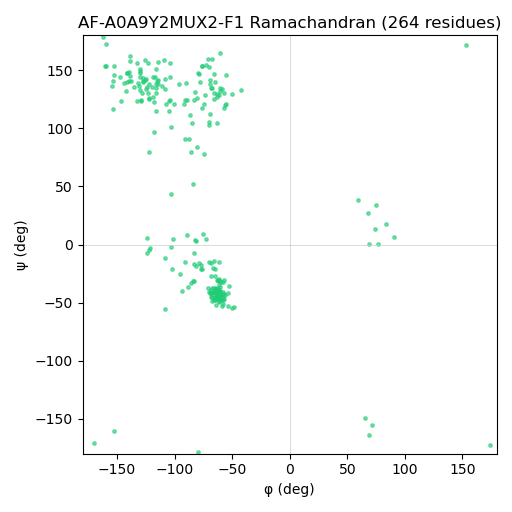ASN A C 1
ATOM 1286 O O . ASN A 1 172 ? 15.368 0.847 -33.157 1.00 93.06 172 ASN A O 1
ATOM 1290 N N . MET A 1 173 ? 15.754 -0.072 -31.139 1.00 92.81 173 MET A N 1
ATOM 1291 C CA . MET A 1 173 ? 15.249 1.052 -30.347 1.00 92.81 173 MET A CA 1
ATOM 1292 C C . MET A 1 173 ? 15.905 2.374 -30.754 1.00 92.81 173 MET A C 1
ATOM 1294 O O . MET A 1 173 ? 15.199 3.364 -30.931 1.00 92.81 173 MET A O 1
ATOM 1298 N N . GLN A 1 174 ? 17.218 2.367 -31.005 1.00 92.31 174 GLN A N 1
ATOM 1299 C CA . GLN A 1 174 ? 17.970 3.557 -31.413 1.00 92.31 174 GLN A CA 1
ATOM 1300 C C . GLN A 1 174 ? 17.411 4.216 -32.686 1.00 92.31 174 GLN A C 1
ATOM 1302 O O . GLN A 1 174 ? 17.488 5.432 -32.827 1.00 92.31 174 GLN A O 1
ATOM 1307 N N . TYR A 1 175 ? 16.813 3.438 -33.600 1.00 93.06 175 TYR A N 1
ATOM 1308 C CA . TYR A 1 175 ? 16.193 3.954 -34.823 1.00 93.06 175 TYR A CA 1
ATOM 1309 C C . TYR A 1 175 ? 14.758 4.438 -34.580 1.00 93.06 175 TYR A C 1
ATOM 1311 O O . TYR A 1 175 ? 14.324 5.405 -35.204 1.00 93.06 175 TYR A O 1
ATOM 1319 N N . GLN A 1 176 ? 14.044 3.809 -33.642 1.00 92.25 176 GLN A N 1
ATOM 1320 C CA . GLN A 1 176 ? 12.663 4.137 -33.271 1.00 92.25 176 GLN A CA 1
ATOM 1321 C C . GLN A 1 176 ? 12.552 5.385 -32.377 1.00 92.25 176 GLN A C 1
ATOM 1323 O O . GLN A 1 176 ? 11.492 6.000 -32.328 1.00 92.25 176 GLN A O 1
ATOM 1328 N N . THR A 1 177 ? 13.626 5.787 -31.685 1.00 90.62 177 THR A N 1
ATOM 1329 C CA . THR A 1 177 ? 13.625 6.941 -30.761 1.00 90.62 177 THR A CA 1
ATOM 1330 C C . THR A 1 177 ? 14.251 8.215 -31.336 1.00 90.62 177 THR A C 1
ATOM 1332 O O . THR A 1 177 ? 14.408 9.199 -30.613 1.00 90.62 177 THR A O 1
ATOM 1335 N N . THR A 1 178 ? 14.644 8.231 -32.614 1.00 89.44 178 THR A N 1
ATOM 1336 C CA . THR A 1 178 ? 15.214 9.440 -33.237 1.00 89.44 178 THR A CA 1
ATOM 1337 C C . THR A 1 178 ? 14.142 10.503 -33.497 1.00 89.44 178 THR A C 1
ATOM 1339 O O . THR A 1 178 ? 12.980 10.182 -33.736 1.00 89.44 178 THR A O 1
ATOM 1342 N N . MET A 1 179 ? 14.533 11.783 -33.561 1.00 89.50 179 MET A N 1
ATOM 1343 C CA . MET A 1 179 ? 13.602 12.878 -33.903 1.00 89.50 179 MET A CA 1
ATOM 1344 C C . MET A 1 179 ? 12.973 12.748 -35.305 1.00 89.50 179 MET A C 1
ATOM 1346 O O . MET A 1 179 ? 11.991 13.424 -35.601 1.00 89.50 179 MET A O 1
ATOM 1350 N N . TRP A 1 180 ? 13.536 11.890 -36.163 1.00 90.62 180 TRP A N 1
ATOM 1351 C CA . TRP A 1 180 ? 13.102 11.658 -37.542 1.00 90.62 180 TRP A CA 1
ATOM 1352 C C . TRP A 1 180 ? 12.318 10.350 -37.714 1.00 90.62 180 TRP A C 1
ATOM 1354 O O . TRP A 1 180 ? 11.856 10.071 -38.817 1.00 90.62 180 TRP A O 1
ATOM 1364 N N . ALA A 1 181 ? 12.154 9.552 -36.651 1.00 88.81 181 ALA A N 1
ATOM 1365 C CA . ALA A 1 181 ? 11.458 8.262 -36.693 1.00 88.81 181 ALA A CA 1
ATOM 1366 C C . ALA A 1 181 ? 9.956 8.392 -37.013 1.00 88.81 181 ALA A C 1
ATOM 1368 O O . ALA A 1 181 ? 9.301 7.411 -37.362 1.00 88.81 181 ALA A O 1
ATOM 1369 N N . GLY A 1 182 ? 9.410 9.608 -36.915 1.00 90.88 182 GLY A N 1
ATOM 1370 C CA . GLY A 1 182 ? 7.979 9.857 -37.028 1.00 90.88 182 GLY A CA 1
ATOM 1371 C C . GLY A 1 182 ? 7.206 9.295 -35.833 1.00 90.88 182 GLY A C 1
ATOM 1372 O O . GLY A 1 182 ? 7.770 8.988 -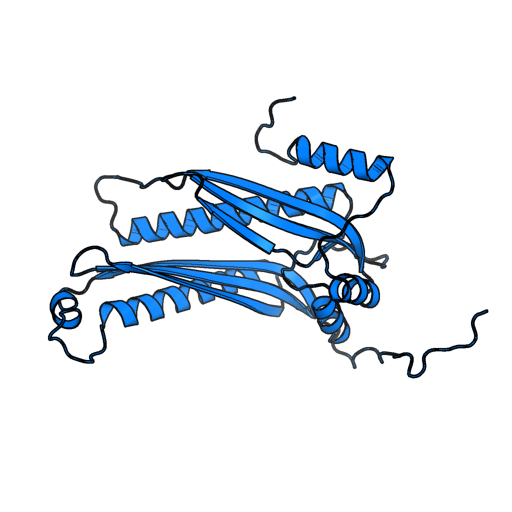34.785 1.00 90.88 182 GLY A O 1
ATOM 1373 N N . ASN A 1 183 ? 5.888 9.173 -35.988 1.00 93.56 183 ASN A N 1
ATOM 1374 C CA . ASN A 1 183 ? 5.012 8.628 -34.953 1.00 93.56 183 ASN A CA 1
ATOM 1375 C C . ASN A 1 183 ? 4.942 7.105 -35.093 1.00 93.56 183 ASN A C 1
ATOM 1377 O O . ASN A 1 183 ? 4.091 6.587 -35.818 1.00 93.56 183 ASN A O 1
ATOM 1381 N N . VAL A 1 184 ? 5.841 6.404 -34.411 1.00 93.12 184 VAL A N 1
ATOM 1382 C CA . VAL A 1 184 ? 5.907 4.939 -34.392 1.00 93.12 184 VAL A CA 1
ATOM 1383 C C . VAL A 1 184 ? 5.818 4.410 -32.966 1.00 93.12 184 VAL A C 1
ATOM 1385 O O . VAL A 1 184 ? 6.130 5.107 -32.000 1.00 93.12 184 VAL A O 1
ATOM 1388 N N . GLU A 1 185 ? 5.376 3.165 -32.834 1.00 93.62 185 GLU A N 1
ATOM 1389 C CA . GLU A 1 185 ? 5.517 2.434 -31.582 1.00 93.62 185 GLU A CA 1
ATOM 1390 C C . GLU A 1 185 ? 6.997 2.108 -31.329 1.00 93.62 185 GLU A C 1
ATOM 1392 O O . GLU A 1 185 ? 7.737 1.787 -32.260 1.00 93.62 185 GLU A O 1
ATOM 1397 N N . VAL A 1 186 ? 7.430 2.201 -30.068 1.00 95.38 186 VAL A N 1
ATOM 1398 C CA . VAL A 1 186 ? 8.787 1.824 -29.656 1.00 95.38 186 VAL A CA 1
ATOM 1399 C C . VAL A 1 186 ? 8.722 0.465 -28.966 1.00 95.38 186 VAL A C 1
ATOM 1401 O O . VAL A 1 186 ? 8.350 0.371 -27.791 1.00 95.38 186 VAL A O 1
ATOM 1404 N N . ASP A 1 187 ? 9.094 -0.588 -29.693 1.00 95.88 187 ASP A N 1
ATOM 1405 C CA . ASP A 1 187 ? 8.824 -1.986 -29.324 1.00 95.88 187 ASP A CA 1
ATOM 1406 C C . ASP A 1 187 ? 9.380 -2.352 -27.943 1.00 95.88 187 ASP A C 1
ATOM 1408 O O . ASP A 1 187 ? 8.698 -2.980 -27.127 1.00 95.88 187 ASP A O 1
ATOM 1412 N N . ALA A 1 188 ? 10.613 -1.923 -27.650 1.00 95.50 188 ALA A N 1
ATOM 1413 C CA . ALA A 1 188 ? 11.269 -2.182 -26.371 1.00 95.50 188 ALA A CA 1
ATOM 1414 C C . ALA A 1 188 ? 10.497 -1.579 -25.190 1.00 95.50 188 ALA A C 1
ATOM 1416 O O . ALA A 1 188 ? 10.313 -2.235 -24.164 1.00 95.50 188 ALA A O 1
ATOM 1417 N N . HIS A 1 189 ? 10.010 -0.343 -25.349 1.00 95.62 189 HIS A N 1
ATOM 1418 C CA . HIS A 1 189 ? 9.231 0.345 -24.326 1.00 95.62 189 HIS A CA 1
ATOM 1419 C C . HIS A 1 189 ? 7.865 -0.323 -24.138 1.00 95.62 189 HIS A C 1
ATOM 1421 O O . HIS A 1 189 ? 7.479 -0.581 -22.995 1.00 95.62 189 HIS A O 1
ATOM 1427 N N . THR A 1 190 ? 7.149 -0.660 -25.218 1.00 96.62 190 THR A N 1
ATOM 1428 C CA . THR A 1 190 ? 5.846 -1.336 -25.093 1.00 96.62 190 THR A CA 1
ATOM 1429 C C . THR A 1 190 ? 5.985 -2.693 -24.416 1.00 96.62 190 THR A C 1
ATOM 1431 O O . THR A 1 190 ? 5.215 -3.013 -23.499 1.00 96.62 190 THR A O 1
ATOM 1434 N N . ARG A 1 191 ? 6.979 -3.486 -24.837 1.00 97.12 191 ARG A N 1
ATOM 1435 C CA . ARG A 1 191 ? 7.255 -4.806 -24.269 1.00 97.12 191 ARG A CA 1
ATOM 1436 C C . ARG A 1 191 ? 7.550 -4.696 -22.776 1.00 97.12 191 ARG A C 1
ATOM 1438 O O . ARG A 1 191 ? 6.832 -5.306 -21.984 1.00 97.12 191 ARG A O 1
ATOM 1445 N N . LEU A 1 192 ? 8.501 -3.837 -22.396 1.00 97.31 192 LEU A N 1
ATOM 1446 C CA . LEU A 1 192 ? 8.860 -3.598 -20.998 1.00 97.31 192 LEU A CA 1
ATOM 1447 C C . LEU A 1 192 ? 7.629 -3.235 -20.161 1.00 97.31 192 LEU A C 1
ATOM 1449 O O . LEU A 1 192 ? 7.377 -3.851 -19.128 1.00 97.31 192 LEU A O 1
ATOM 1453 N N . VAL A 1 193 ? 6.860 -2.229 -20.592 1.00 97.50 193 VAL A N 1
ATOM 1454 C CA . VAL A 1 193 ? 5.709 -1.717 -19.834 1.00 97.50 193 VAL A CA 1
ATOM 1455 C C . VAL A 1 193 ? 4.635 -2.788 -19.652 1.00 97.50 193 VAL A C 1
ATOM 1457 O O . VAL A 1 193 ? 4.019 -2.877 -18.584 1.00 97.50 193 VAL A O 1
ATOM 1460 N N . THR A 1 194 ? 4.413 -3.611 -20.674 1.00 97.88 194 THR A N 1
ATOM 1461 C CA . THR A 1 194 ? 3.449 -4.713 -20.621 1.00 97.88 194 THR A CA 1
ATOM 1462 C C . THR A 1 194 ? 3.905 -5.790 -19.640 1.00 97.88 194 THR A C 1
ATOM 1464 O O . THR A 1 194 ? 3.132 -6.183 -18.760 1.00 97.88 194 THR A O 1
ATOM 1467 N N . GLU A 1 195 ? 5.164 -6.217 -19.742 1.00 97.56 195 GLU A N 1
ATOM 1468 C CA . GLU A 1 195 ? 5.759 -7.262 -18.907 1.00 97.56 195 GLU A CA 1
ATOM 1469 C C . GLU A 1 195 ? 5.820 -6.850 -17.431 1.00 97.56 195 GLU A C 1
ATOM 1471 O O . GLU A 1 195 ? 5.277 -7.552 -16.573 1.00 97.56 195 GLU A O 1
ATOM 1476 N N . VAL A 1 196 ? 6.381 -5.675 -17.121 1.00 98.00 196 VAL A N 1
ATOM 1477 C CA . VAL A 1 196 ? 6.556 -5.217 -15.731 1.00 98.00 196 VAL A CA 1
ATOM 1478 C C . VAL A 1 196 ? 5.217 -5.005 -15.021 1.00 98.00 196 VAL A C 1
ATOM 1480 O O . VAL A 1 196 ? 5.069 -5.359 -13.851 1.00 98.00 196 VAL A O 1
ATOM 1483 N N . ARG A 1 197 ? 4.191 -4.500 -15.723 1.00 98.19 197 ARG A N 1
ATOM 1484 C CA . ARG A 1 197 ? 2.838 -4.354 -15.159 1.00 98.19 197 ARG A CA 1
ATOM 1485 C C . ARG A 1 197 ? 2.173 -5.705 -14.926 1.00 98.19 197 ARG A C 1
ATOM 1487 O O . ARG A 1 197 ? 1.480 -5.886 -13.921 1.00 98.19 197 ARG A O 1
ATOM 1494 N N . ALA A 1 198 ? 2.321 -6.638 -15.866 1.00 98.38 198 ALA A N 1
ATOM 1495 C CA . ALA A 1 198 ? 1.764 -7.978 -15.731 1.00 98.38 198 ALA A CA 1
ATOM 1496 C C . ALA A 1 198 ? 2.389 -8.718 -14.543 1.00 98.38 198 ALA A C 1
ATOM 1498 O O . ALA A 1 198 ? 1.657 -9.297 -13.734 1.00 98.38 198 ALA A O 1
ATOM 1499 N N . ASP A 1 199 ? 3.710 -8.633 -14.382 1.00 98.38 199 ASP A N 1
ATOM 1500 C CA . ASP A 1 199 ? 4.396 -9.266 -13.263 1.00 98.38 199 ASP A CA 1
ATOM 1501 C C . ASP A 1 199 ? 4.094 -8.569 -11.926 1.00 98.38 199 ASP A C 1
ATOM 1503 O O . ASP A 1 199 ? 3.775 -9.253 -10.957 1.00 98.38 199 ASP A O 1
ATOM 1507 N N . ALA A 1 200 ? 4.030 -7.232 -11.856 1.00 98.50 200 ALA A N 1
ATOM 1508 C CA . ALA A 1 200 ? 3.621 -6.533 -10.629 1.00 98.50 200 ALA A CA 1
ATOM 1509 C C . ALA A 1 200 ? 2.215 -6.959 -10.149 1.00 98.50 200 ALA A C 1
ATOM 1511 O O . ALA A 1 200 ? 2.013 -7.221 -8.960 1.00 98.50 200 ALA A O 1
ATOM 1512 N N . ARG A 1 201 ? 1.255 -7.141 -11.072 1.00 98.38 201 ARG A N 1
ATOM 1513 C CA . ARG A 1 201 ? -0.070 -7.720 -10.760 1.00 98.38 201 ARG A CA 1
ATOM 1514 C C . ARG A 1 201 ? 0.016 -9.182 -10.317 1.00 98.38 201 ARG A C 1
ATOM 1516 O O . ARG A 1 201 ? -0.725 -9.595 -9.425 1.00 98.38 201 ARG A O 1
ATOM 1523 N N . SER A 1 202 ? 0.906 -9.970 -10.920 1.00 98.25 202 SER A N 1
ATOM 1524 C CA . SER A 1 202 ? 1.162 -11.358 -10.517 1.00 98.25 202 SER A CA 1
ATOM 1525 C C . SER A 1 202 ? 1.690 -11.433 -9.083 1.00 98.25 202 SER A C 1
ATOM 1527 O O . SER A 1 202 ? 1.190 -12.232 -8.292 1.00 98.25 202 SER A O 1
ATOM 1529 N N . GLN A 1 203 ? 2.640 -10.565 -8.724 1.00 97.94 203 GLN A N 1
ATOM 1530 C CA . GLN A 1 203 ? 3.167 -10.449 -7.364 1.00 97.94 203 GLN A CA 1
ATOM 1531 C C . GLN A 1 203 ? 2.087 -9.992 -6.379 1.00 97.94 203 GLN A C 1
ATOM 1533 O O . GLN A 1 203 ? 1.920 -10.624 -5.343 1.00 97.94 203 GLN A O 1
ATOM 1538 N N . PHE A 1 204 ? 1.288 -8.976 -6.722 1.00 98.25 204 PHE A N 1
ATOM 1539 C CA . PHE A 1 204 ? 0.170 -8.529 -5.883 1.00 98.25 204 PHE A CA 1
ATOM 1540 C C . PHE A 1 204 ? -0.814 -9.669 -5.602 1.00 98.25 204 PHE A C 1
ATOM 1542 O O . PHE A 1 204 ? -1.159 -9.925 -4.451 1.00 98.25 204 PHE A O 1
ATOM 1549 N N . ARG A 1 205 ? -1.202 -10.429 -6.634 1.00 97.75 205 ARG A N 1
ATOM 1550 C CA . ARG A 1 205 ? -2.062 -11.610 -6.479 1.00 97.75 205 ARG A CA 1
ATOM 1551 C C . ARG A 1 205 ? -1.435 -12.666 -5.563 1.00 97.75 205 ARG A C 1
ATOM 1553 O O . ARG A 1 205 ? -2.153 -13.225 -4.741 1.00 97.75 205 ARG A O 1
ATOM 1560 N N . LYS A 1 206 ? -0.128 -12.935 -5.674 1.00 96.81 206 LYS A N 1
ATOM 1561 C CA . LYS A 1 206 ? 0.576 -13.849 -4.753 1.00 96.81 206 LYS A CA 1
ATOM 1562 C C . LYS A 1 206 ? 0.507 -13.335 -3.312 1.00 96.81 206 LYS A C 1
ATOM 1564 O O . LYS A 1 206 ? 0.192 -14.114 -2.421 1.00 96.81 206 LYS A O 1
ATOM 1569 N N . THR A 1 207 ? 0.727 -12.038 -3.092 1.00 96.75 207 THR A N 1
ATOM 1570 C CA . THR A 1 207 ? 0.596 -11.411 -1.767 1.00 96.75 207 THR A CA 1
ATOM 1571 C C . THR A 1 207 ? -0.824 -11.543 -1.213 1.00 96.75 207 THR A C 1
ATOM 1573 O O . THR A 1 207 ? -0.991 -11.846 -0.042 1.00 96.75 207 THR A O 1
ATOM 1576 N N . VAL A 1 208 ? -1.865 -11.384 -2.035 1.00 97.12 208 VAL A N 1
ATOM 1577 C CA . VAL A 1 208 ? -3.256 -11.603 -1.598 1.00 97.12 208 VAL A CA 1
ATOM 1578 C C . VAL A 1 208 ? -3.482 -13.070 -1.215 1.00 97.12 208 VAL A C 1
ATOM 1580 O O . VAL A 1 208 ? -4.049 -13.348 -0.161 1.00 97.12 208 VAL A O 1
ATOM 1583 N N . GLN A 1 209 ? -2.982 -14.018 -2.011 1.00 95.50 209 GLN A N 1
ATOM 1584 C CA . GLN A 1 209 ? -3.142 -15.453 -1.752 1.00 95.50 209 GLN A CA 1
ATOM 1585 C C . GLN A 1 209 ? -2.530 -15.897 -0.414 1.00 95.50 209 GLN A C 1
ATOM 1587 O O . GLN A 1 209 ? -3.119 -16.732 0.269 1.00 95.50 209 GLN A O 1
ATOM 1592 N N . THR A 1 210 ? -1.395 -15.326 0.007 1.00 93.44 210 THR A N 1
ATOM 1593 C CA . THR A 1 210 ? -0.764 -15.688 1.293 1.00 93.44 210 THR A CA 1
ATOM 1594 C C . THR A 1 210 ? -1.568 -15.240 2.514 1.00 93.44 210 THR A C 1
ATOM 1596 O O . THR A 1 210 ? -1.342 -15.755 3.609 1.00 93.44 210 THR A O 1
ATOM 1599 N N . THR A 1 211 ? -2.524 -14.322 2.346 1.00 91.19 211 THR A N 1
ATOM 1600 C CA . THR A 1 211 ? -3.410 -13.862 3.429 1.00 91.19 211 THR A CA 1
ATOM 1601 C C . THR A 1 211 ? -4.614 -14.780 3.657 1.00 91.19 211 THR A C 1
ATOM 1603 O O . THR A 1 211 ? -5.251 -14.686 4.703 1.00 91.19 211 THR A O 1
ATOM 1606 N N . GLY A 1 212 ? -4.935 -15.660 2.699 1.00 88.38 212 GLY A N 1
ATOM 1607 C CA . GLY A 1 212 ? -6.169 -16.456 2.712 1.00 88.38 212 GLY A CA 1
ATOM 1608 C C . GLY A 1 212 ? -7.438 -15.659 2.376 1.00 88.38 212 GLY A C 1
ATOM 1609 O O . GLY A 1 212 ? -8.536 -16.149 2.615 1.00 88.38 212 GLY A O 1
ATOM 1610 N N . ALA A 1 213 ? -7.296 -14.439 1.853 1.00 93.44 213 ALA A N 1
ATOM 1611 C CA . ALA A 1 213 ? -8.404 -13.600 1.410 1.00 93.44 213 ALA A CA 1
ATOM 1612 C C . ALA A 1 213 ? -9.081 -14.136 0.135 1.00 93.44 213 ALA A C 1
ATOM 1614 O O . ALA A 1 213 ? -8.440 -14.751 -0.718 1.00 93.44 213 ALA A O 1
ATOM 1615 N N . ASP A 1 214 ? -10.368 -13.824 -0.025 1.00 94.88 214 ASP A N 1
ATOM 1616 C CA . ASP A 1 214 ? -11.179 -14.219 -1.186 1.00 94.88 214 ASP A CA 1
ATOM 1617 C C . ASP A 1 214 ? -10.974 -13.292 -2.399 1.00 94.88 214 ASP A C 1
ATOM 1619 O O . ASP A 1 214 ? -11.312 -13.639 -3.531 1.00 94.88 214 ASP A O 1
ATOM 1623 N N . GLY A 1 215 ? -10.445 -12.087 -2.177 1.00 95.69 215 GLY A N 1
ATOM 1624 C CA . GLY A 1 215 ? -10.201 -11.101 -3.223 1.00 95.69 215 GLY A CA 1
ATOM 1625 C C . GLY A 1 215 ? -9.372 -9.919 -2.738 1.00 95.69 215 GLY A C 1
ATOM 1626 O O . GLY A 1 215 ? -8.828 -9.927 -1.634 1.00 95.69 215 GLY A O 1
ATOM 1627 N N . ALA A 1 216 ? -9.267 -8.884 -3.570 1.00 97.38 216 ALA A N 1
ATOM 1628 C CA . ALA A 1 216 ? -8.595 -7.643 -3.204 1.00 97.38 216 ALA A CA 1
ATOM 1629 C C . ALA A 1 216 ? -9.140 -6.436 -3.972 1.00 97.38 216 ALA A C 1
ATOM 1631 O O . ALA A 1 216 ? -9.616 -6.568 -5.099 1.00 97.38 216 ALA A O 1
ATOM 1632 N N . ILE A 1 217 ? -9.017 -5.258 -3.365 1.00 97.44 217 ILE A N 1
ATOM 1633 C CA . ILE A 1 217 ? -9.309 -3.958 -3.974 1.00 97.44 217 ILE A CA 1
ATOM 1634 C C . ILE A 1 217 ? -7.976 -3.256 -4.226 1.00 97.44 217 ILE A C 1
ATOM 1636 O O . ILE A 1 217 ? -7.214 -3.035 -3.287 1.00 97.44 217 ILE A O 1
ATOM 1640 N N . VAL A 1 218 ? -7.694 -2.915 -5.484 1.00 97.62 218 VAL A N 1
ATOM 1641 C CA . VAL A 1 218 ? -6.503 -2.143 -5.868 1.00 97.62 218 VAL A CA 1
ATOM 1642 C C . VAL A 1 218 ? -6.769 -0.662 -5.611 1.00 97.62 218 VAL A C 1
ATOM 1644 O O . VAL A 1 218 ? -7.754 -0.120 -6.108 1.00 97.62 218 VAL A O 1
ATOM 1647 N N . SER A 1 219 ? -5.893 -0.015 -4.849 1.00 95.31 219 SER A N 1
ATOM 1648 C CA . SER A 1 219 ? -5.967 1.414 -4.515 1.00 95.31 219 SER A CA 1
ATOM 1649 C C . SER A 1 219 ? -5.141 2.263 -5.482 1.00 95.31 219 SER A C 1
ATOM 1651 O O . SER A 1 219 ? -5.560 3.347 -5.885 1.00 95.31 219 SER A O 1
ATOM 1653 N N . ARG A 1 220 ? -3.959 1.772 -5.871 1.00 96.25 220 ARG A N 1
ATOM 1654 C CA . ARG A 1 220 ? -3.007 2.502 -6.709 1.00 96.25 220 ARG A CA 1
ATOM 1655 C C . ARG A 1 220 ? -2.130 1.554 -7.512 1.00 96.25 220 ARG A C 1
ATOM 1657 O O . ARG A 1 220 ? -1.711 0.502 -7.034 1.00 96.25 220 ARG A O 1
ATOM 1664 N N . MET A 1 221 ? -1.790 1.985 -8.722 1.00 97.06 221 MET A N 1
ATOM 1665 C CA . MET A 1 221 ? -0.742 1.385 -9.541 1.00 97.06 221 MET A CA 1
ATOM 1666 C C . MET A 1 221 ? 0.235 2.475 -9.980 1.00 97.06 221 MET A C 1
ATOM 1668 O O . MET A 1 221 ? -0.198 3.573 -10.322 1.00 97.06 221 MET A O 1
ATOM 1672 N N . SER A 1 222 ? 1.535 2.184 -9.987 1.00 97.00 222 SER A N 1
ATOM 1673 C CA . SER A 1 222 ? 2.549 3.071 -10.570 1.00 97.00 222 SER A CA 1
ATOM 1674 C C . SER A 1 222 ? 3.407 2.338 -11.594 1.00 97.00 222 SER A C 1
ATOM 1676 O O . SER A 1 222 ? 3.483 1.104 -11.616 1.00 97.00 222 SER A O 1
ATOM 1678 N N . LEU A 1 223 ? 4.029 3.123 -12.464 1.00 97.62 223 LEU A N 1
ATOM 1679 C CA . LEU A 1 223 ? 5.013 2.684 -13.433 1.00 97.62 223 LEU A CA 1
ATOM 1680 C C . LEU A 1 223 ? 6.015 3.819 -13.604 1.00 97.62 223 LEU A C 1
ATOM 1682 O O . LEU A 1 223 ? 5.621 4.909 -14.008 1.00 97.62 223 LEU A O 1
ATOM 1686 N N . ASP A 1 224 ? 7.281 3.518 -13.370 1.00 96.50 224 ASP A N 1
ATOM 1687 C CA . ASP A 1 224 ? 8.393 4.420 -13.623 1.00 96.50 224 ASP A CA 1
ATOM 1688 C C . ASP A 1 224 ? 9.345 3.724 -14.591 1.00 96.50 224 ASP A C 1
ATOM 1690 O O . ASP A 1 224 ? 9.751 2.587 -14.350 1.00 96.50 224 ASP A O 1
ATOM 1694 N N . THR A 1 225 ? 9.678 4.380 -15.701 1.00 96.19 225 THR A N 1
ATOM 1695 C CA . THR A 1 225 ? 10.581 3.844 -16.730 1.00 96.19 225 THR A CA 1
ATOM 1696 C C . THR A 1 225 ? 11.693 4.830 -17.026 1.00 96.19 225 THR A C 1
ATOM 1698 O O . THR A 1 225 ? 11.445 6.034 -17.088 1.00 96.19 225 THR A O 1
ATOM 1701 N N . TRP A 1 226 ? 12.895 4.327 -17.274 1.00 94.06 226 TRP A N 1
ATOM 1702 C CA . TRP A 1 226 ? 14.048 5.129 -17.664 1.00 94.06 226 TRP A CA 1
ATOM 1703 C C . TRP A 1 226 ? 14.874 4.391 -18.714 1.00 94.06 226 TRP A C 1
ATOM 1705 O O . TRP A 1 226 ? 14.947 3.162 -18.731 1.00 94.06 226 TRP A O 1
ATOM 1715 N N . GLN A 1 227 ? 15.488 5.151 -19.615 1.00 92.25 227 GLN A N 1
ATOM 1716 C CA . GLN A 1 227 ? 16.375 4.598 -20.633 1.00 92.25 227 GLN A CA 1
ATOM 1717 C C . GLN A 1 227 ? 17.752 4.290 -20.039 1.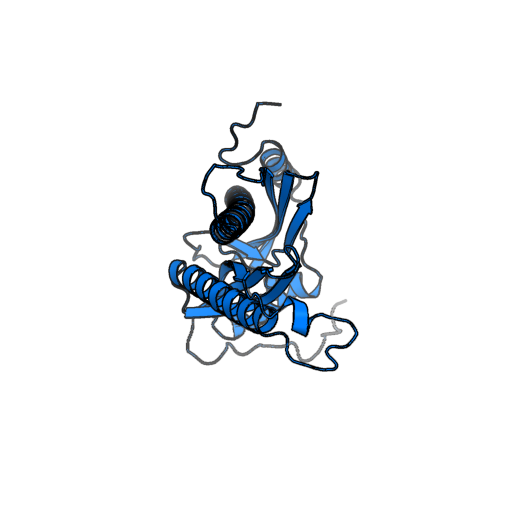00 92.25 227 GLN A C 1
ATOM 1719 O O . GLN A 1 227 ? 18.233 4.984 -19.141 1.00 92.25 227 GLN A O 1
ATOM 1724 N N . LEU A 1 228 ? 18.381 3.236 -20.551 1.00 89.94 228 LEU A N 1
ATOM 1725 C CA . LEU A 1 228 ? 19.728 2.797 -20.206 1.00 89.94 228 LEU A CA 1
ATOM 1726 C C . LEU A 1 228 ? 20.569 2.775 -21.490 1.00 89.94 228 LEU A C 1
ATOM 1728 O O . LEU A 1 228 ? 20.767 1.735 -22.113 1.00 89.94 228 LEU A O 1
ATOM 1732 N N . GLY A 1 229 ? 21.041 3.951 -21.904 1.00 88.88 229 GLY A N 1
ATOM 1733 C CA . GLY A 1 229 ? 21.664 4.127 -23.217 1.00 88.88 229 GLY A CA 1
ATOM 1734 C C . GLY A 1 229 ? 20.641 4.054 -24.356 1.00 88.88 229 GLY A C 1
ATOM 1735 O O . GLY A 1 229 ? 19.462 4.329 -24.156 1.00 88.88 229 GLY A O 1
ATOM 1736 N N . GLU A 1 230 ? 21.101 3.699 -25.555 1.00 91.06 230 GLU A N 1
ATOM 1737 C CA . GLU A 1 230 ? 20.306 3.798 -26.795 1.00 91.06 230 GLU A CA 1
ATOM 1738 C C . GLU A 1 230 ? 19.500 2.534 -27.130 1.00 91.06 230 GLU A C 1
ATOM 1740 O O . GLU A 1 230 ? 18.607 2.566 -27.974 1.00 91.06 230 GLU A O 1
ATOM 1745 N N . VAL A 1 231 ? 19.824 1.409 -26.487 1.00 93.31 231 VAL A N 1
ATOM 1746 C CA . VAL A 1 231 ? 19.302 0.078 -26.849 1.00 93.31 231 VAL A CA 1
ATOM 1747 C C . VAL A 1 231 ? 18.609 -0.630 -25.693 1.00 93.31 231 VAL A C 1
ATOM 1749 O O . VAL A 1 231 ? 18.274 -1.807 -25.807 1.00 93.31 231 VAL A O 1
ATOM 1752 N N . ALA A 1 232 ? 18.440 0.042 -24.554 1.00 93.56 232 ALA A N 1
ATOM 1753 C CA . ALA A 1 232 ? 17.830 -0.562 -23.384 1.00 93.56 232 ALA A CA 1
ATOM 1754 C C . ALA A 1 232 ? 16.923 0.407 -22.638 1.00 93.56 232 ALA A C 1
ATOM 1756 O O . ALA A 1 232 ? 17.174 1.609 -22.538 1.00 93.56 232 ALA A O 1
ATOM 1757 N N . VAL A 1 233 ? 15.880 -0.159 -22.049 1.00 95.88 233 VAL A N 1
ATOM 1758 C CA . VAL A 1 233 ? 14.942 0.540 -21.183 1.00 95.88 233 VAL A CA 1
ATOM 1759 C C . VAL A 1 233 ? 14.692 -0.321 -19.956 1.00 95.88 233 VAL A C 1
ATOM 1761 O O . VAL A 1 233 ? 14.505 -1.533 -20.058 1.00 95.88 233 VAL A O 1
ATOM 1764 N N . ALA A 1 234 ? 14.701 0.303 -18.786 1.00 96.00 234 ALA A N 1
ATOM 1765 C CA . ALA A 1 234 ? 14.332 -0.323 -17.530 1.00 96.00 234 ALA A CA 1
ATOM 1766 C C . ALA A 1 234 ? 13.067 0.316 -16.969 1.00 96.00 234 ALA A C 1
ATOM 1768 O O . ALA A 1 234 ? 12.714 1.454 -17.287 1.00 96.00 234 ALA A O 1
ATOM 1769 N N . GLY A 1 235 ? 12.365 -0.432 -16.129 1.00 96.75 235 GLY A N 1
ATOM 1770 C CA . GLY A 1 235 ? 11.193 0.087 -15.456 1.00 96.75 235 GLY A CA 1
ATOM 1771 C C . GLY A 1 235 ? 10.813 -0.712 -14.232 1.00 96.75 235 GLY A C 1
ATOM 1772 O O . GLY A 1 235 ? 11.085 -1.907 -14.142 1.00 96.75 235 GLY A O 1
ATOM 1773 N N . VAL A 1 236 ? 10.155 -0.033 -13.300 1.00 97.31 236 VAL A N 1
ATOM 1774 C CA . VAL A 1 236 ? 9.548 -0.605 -12.101 1.00 97.31 236 VAL A CA 1
ATOM 1775 C C . VAL A 1 236 ? 8.053 -0.324 -12.130 1.00 97.31 236 VAL A C 1
ATOM 1777 O O . VAL A 1 236 ? 7.620 0.783 -12.445 1.00 97.31 236 VAL A O 1
ATOM 1780 N N . SER A 1 237 ? 7.243 -1.326 -11.806 1.00 98.50 237 SER A N 1
ATOM 1781 C CA . SER A 1 237 ? 5.809 -1.162 -11.604 1.00 98.50 237 SER A CA 1
ATOM 1782 C C . SER A 1 237 ? 5.415 -1.672 -10.234 1.00 98.50 237 SER A C 1
ATOM 1784 O O . SER A 1 237 ? 5.937 -2.676 -9.746 1.00 98.50 237 SER A O 1
ATOM 1786 N N . SER A 1 238 ? 4.476 -0.963 -9.618 1.00 98.19 238 SER A N 1
ATOM 1787 C CA . SER A 1 238 ? 3.942 -1.302 -8.311 1.00 98.19 238 SER A CA 1
ATOM 1788 C C . SER A 1 238 ? 2.416 -1.321 -8.326 1.00 98.19 238 SER A C 1
ATOM 1790 O O . SER A 1 238 ? 1.779 -0.570 -9.067 1.00 98.19 238 SER A O 1
ATOM 1792 N N . VAL A 1 239 ? 1.831 -2.197 -7.515 1.00 98.56 239 VAL A N 1
ATOM 1793 C CA . VAL A 1 239 ? 0.391 -2.346 -7.294 1.00 98.56 239 VAL A C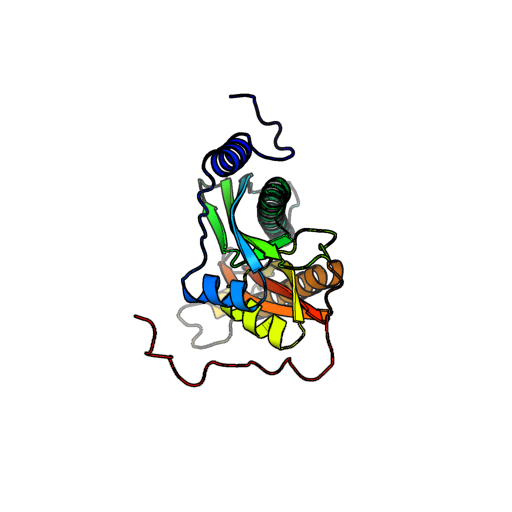A 1
ATOM 1794 C C . VAL A 1 239 ? 0.163 -2.419 -5.792 1.00 98.56 239 VAL A C 1
ATOM 1796 O O . VAL A 1 239 ? 0.727 -3.286 -5.127 1.00 98.56 239 VAL A O 1
ATOM 1799 N N . PHE A 1 240 ? -0.662 -1.515 -5.279 1.00 98.25 240 PHE A N 1
ATOM 1800 C CA . PHE A 1 240 ? -1.047 -1.420 -3.876 1.00 98.25 240 PHE A CA 1
ATOM 1801 C C . PHE A 1 240 ? -2.544 -1.668 -3.742 1.00 98.25 240 PHE A C 1
ATOM 1803 O O . PHE A 1 240 ? -3.325 -1.403 -4.664 1.00 98.25 240 PHE A O 1
ATOM 1810 N N . GLY A 1 241 ? -2.949 -2.196 -2.596 1.00 97.94 241 GLY A N 1
ATOM 1811 C CA . GLY A 1 241 ? -4.349 -2.445 -2.321 1.00 97.94 241 GLY A CA 1
ATOM 1812 C C . GLY A 1 241 ? -4.584 -3.180 -1.016 1.00 97.94 241 GLY A C 1
ATOM 1813 O O . GLY A 1 241 ? -3.670 -3.435 -0.234 1.00 97.94 241 GLY A O 1
ATOM 1814 N N . THR A 1 242 ? -5.837 -3.559 -0.814 1.00 98.25 242 THR A N 1
ATOM 1815 C CA . THR A 1 242 ? -6.306 -4.263 0.377 1.00 98.25 242 THR A CA 1
ATOM 1816 C C . THR A 1 242 ? -6.855 -5.624 -0.024 1.00 98.25 242 THR A C 1
ATOM 1818 O O . THR A 1 242 ? -7.789 -5.707 -0.821 1.00 98.25 242 THR A O 1
ATOM 1821 N N . ALA A 1 243 ? -6.307 -6.689 0.554 1.00 98.12 243 ALA A N 1
ATOM 1822 C CA . ALA A 1 243 ? -6.900 -8.019 0.525 1.00 98.12 243 ALA A CA 1
ATOM 1823 C C . ALA A 1 243 ? -8.186 -8.033 1.369 1.00 98.12 243 ALA A C 1
ATOM 1825 O O . ALA A 1 243 ? -8.199 -7.500 2.480 1.00 98.12 243 ALA A O 1
ATOM 1826 N N . ILE A 1 244 ? -9.260 -8.630 0.851 1.00 96.75 244 ILE A N 1
ATOM 1827 C CA . ILE A 1 244 ? -10.584 -8.665 1.486 1.00 96.75 244 ILE A CA 1
ATOM 1828 C C . ILE A 1 244 ? -11.112 -10.096 1.586 1.00 96.75 244 ILE A C 1
ATOM 1830 O O . ILE A 1 244 ? -10.967 -10.895 0.661 1.00 96.75 244 ILE A O 1
ATOM 1834 N N . ALA A 1 245 ? -11.757 -10.408 2.705 1.00 94.25 245 ALA A N 1
ATOM 1835 C CA . ALA A 1 245 ? -12.391 -11.697 2.947 1.00 94.25 245 ALA A CA 1
ATOM 1836 C C . ALA A 1 245 ? -13.894 -11.515 3.154 1.00 94.25 245 ALA A C 1
ATOM 1838 O O . ALA A 1 245 ? -14.342 -10.520 3.731 1.00 94.25 245 ALA A O 1
ATOM 1839 N N . ARG A 1 246 ? -14.691 -12.466 2.681 1.00 92.56 246 ARG A N 1
ATOM 1840 C CA . ARG A 1 246 ? -16.131 -12.486 2.903 1.00 92.56 246 ARG A CA 1
ATOM 1841 C C . ARG A 1 246 ? -16.404 -13.108 4.268 1.00 92.56 246 ARG A C 1
ATOM 1843 O O . ARG A 1 246 ? -16.017 -14.241 4.528 1.00 92.56 246 ARG A O 1
ATOM 1850 N N . PHE A 1 247 ? -17.116 -12.390 5.130 1.00 87.06 247 PHE A N 1
ATOM 1851 C CA . PHE A 1 247 ? -17.544 -12.912 6.436 1.00 87.06 247 PHE A CA 1
ATOM 1852 C C . PHE A 1 247 ? -19.052 -13.185 6.495 1.00 87.06 247 PHE A C 1
ATOM 1854 O O . PHE A 1 247 ? -19.534 -13.823 7.430 1.00 87.06 247 PHE A O 1
ATOM 1861 N N . HIS A 1 248 ? -19.808 -12.715 5.499 1.00 78.19 248 HIS A N 1
ATOM 1862 C CA . HIS A 1 248 ? -21.249 -12.910 5.415 1.00 78.19 248 HIS A CA 1
ATOM 1863 C C . HIS A 1 248 ? -21.717 -13.022 3.957 1.00 78.19 248 HIS A C 1
ATOM 1865 O O . HIS A 1 248 ? -21.188 -12.353 3.073 1.00 78.19 248 HIS A O 1
ATOM 1871 N N . SER A 1 249 ? -22.716 -13.871 3.700 1.00 65.69 249 SER A N 1
ATOM 1872 C CA . SER A 1 249 ? -23.297 -14.106 2.365 1.00 65.69 249 SER A CA 1
ATOM 1873 C C . SER A 1 249 ? -24.801 -13.808 2.268 1.00 65.69 249 SER A C 1
ATOM 1875 O O . SER A 1 249 ? -25.374 -13.947 1.189 1.00 65.69 249 SER A O 1
ATOM 1877 N N . GLY A 1 250 ? -25.452 -13.427 3.372 1.00 64.25 250 GLY A N 1
ATOM 1878 C CA . GLY A 1 250 ? -26.870 -13.059 3.400 1.00 64.25 250 GLY A CA 1
ATOM 1879 C C . GLY A 1 250 ? -27.137 -11.635 2.899 1.00 64.25 250 GLY A C 1
ATOM 1880 O O . GLY A 1 250 ? -26.226 -10.919 2.484 1.00 64.25 250 GLY A O 1
ATOM 1881 N N . LYS A 1 251 ? -28.414 -11.219 2.917 1.00 58.34 251 LYS A N 1
ATOM 1882 C CA . LYS A 1 251 ? -28.809 -9.845 2.557 1.00 58.34 251 LYS A CA 1
ATOM 1883 C C . LYS A 1 251 ? -28.062 -8.860 3.463 1.00 58.34 251 LYS A C 1
ATOM 1885 O O . LYS A 1 251 ? -28.098 -9.040 4.678 1.00 58.34 251 LYS A O 1
ATOM 1890 N N . SER A 1 252 ? -27.425 -7.838 2.875 1.00 60.12 252 SER A N 1
ATOM 1891 C CA . SER A 1 252 ? -26.805 -6.733 3.622 1.00 60.12 252 SER A CA 1
ATOM 1892 C C . SER A 1 252 ? -27.723 -6.287 4.752 1.00 60.12 252 SER A C 1
ATOM 1894 O O . SER A 1 252 ? -28.928 -6.126 4.533 1.00 60.12 252 SER A O 1
ATOM 1896 N N . ALA A 1 253 ? -27.159 -6.126 5.953 1.00 57.25 253 ALA A N 1
ATOM 1897 C CA . ALA A 1 253 ? -27.919 -5.657 7.102 1.00 57.25 253 ALA A CA 1
ATOM 1898 C C . ALA A 1 253 ? -28.684 -4.384 6.696 1.00 57.25 253 ALA A C 1
ATOM 1900 O O . ALA A 1 253 ? -28.073 -3.495 6.092 1.00 57.25 253 ALA A O 1
ATOM 1901 N N . PRO A 1 254 ? -30.003 -4.297 6.951 1.00 56.25 254 PRO A N 1
ATOM 1902 C CA . PRO A 1 254 ? -30.758 -3.104 6.611 1.00 56.25 254 PRO A CA 1
ATOM 1903 C C . PRO A 1 254 ? -30.112 -1.913 7.318 1.00 56.25 254 PRO A C 1
ATOM 1905 O O . PRO A 1 254 ? -30.034 -1.871 8.545 1.00 56.25 254 PRO A O 1
ATOM 1908 N N . THR A 1 255 ? -29.607 -0.959 6.542 1.00 57.91 255 THR A N 1
ATOM 1909 C CA . THR A 1 255 ? -29.093 0.298 7.072 1.00 57.91 255 THR A CA 1
ATOM 1910 C C . THR A 1 255 ? -30.293 1.097 7.561 1.00 57.91 255 THR A C 1
ATOM 1912 O O . THR A 1 255 ? -31.064 1.630 6.765 1.00 57.91 255 THR A O 1
ATOM 1915 N N . SER A 1 256 ? -30.490 1.173 8.878 1.00 57.69 256 SER A N 1
ATOM 1916 C CA . SER A 1 256 ? -31.453 2.103 9.466 1.00 57.69 256 SER A CA 1
ATOM 1917 C C . SER A 1 256 ? -30.865 3.512 9.395 1.00 57.69 256 SER A C 1
ATOM 1919 O O . SER A 1 256 ? -30.306 4.021 10.366 1.00 57.69 256 SER A O 1
ATOM 1921 N N . ALA A 1 257 ? -30.914 4.128 8.215 1.00 58.75 257 ALA A N 1
ATOM 1922 C CA . ALA A 1 257 ? -30.602 5.541 8.091 1.00 58.75 257 ALA A CA 1
ATOM 1923 C C . ALA A 1 257 ? -31.673 6.341 8.847 1.00 58.75 257 ALA A C 1
ATOM 1925 O O . ALA A 1 257 ? -32.869 6.120 8.655 1.00 58.75 257 ALA A O 1
ATOM 1926 N N . LEU A 1 258 ? -31.252 7.269 9.708 1.00 59.38 258 LEU A N 1
ATOM 1927 C CA . LEU A 1 258 ? -32.148 8.285 10.255 1.00 59.38 258 LEU A CA 1
ATOM 1928 C C . LEU A 1 258 ? -32.641 9.144 9.087 1.00 59.38 258 LEU A C 1
ATOM 1930 O O . LEU A 1 258 ? -31.899 9.959 8.549 1.00 59.38 258 LEU A O 1
ATOM 1934 N N . THR A 1 259 ? -33.891 8.942 8.675 1.00 61.41 259 THR A N 1
ATOM 1935 C CA . THR A 1 259 ? -34.507 9.666 7.553 1.00 61.41 259 THR A CA 1
ATOM 1936 C C . THR A 1 259 ? -34.784 11.134 7.881 1.00 61.41 259 THR A C 1
ATOM 1938 O O . THR A 1 259 ? -35.055 11.924 6.982 1.00 61.41 259 THR A O 1
ATOM 1941 N N . ILE A 1 260 ? -34.750 11.504 9.166 1.00 70.31 260 ILE A N 1
ATOM 1942 C CA . ILE A 1 260 ? -35.079 12.836 9.675 1.00 70.31 260 ILE A CA 1
ATOM 1943 C C . ILE A 1 260 ? -34.114 13.165 10.818 1.00 70.31 260 ILE A C 1
ATOM 1945 O O . ILE A 1 260 ? -33.929 12.351 11.722 1.00 70.31 260 ILE A O 1
ATOM 1949 N N . LEU A 1 261 ? -33.527 14.365 10.790 1.00 65.38 261 LEU A N 1
ATOM 1950 C CA . LEU A 1 261 ? -32.814 14.942 11.929 1.00 65.38 261 LEU A CA 1
ATOM 1951 C C . LEU A 1 261 ? -33.851 15.293 13.014 1.00 65.38 261 LEU A C 1
ATOM 1953 O O . LEU A 1 261 ? -34.667 16.187 12.781 1.00 65.38 261 LEU A O 1
ATOM 1957 N N . PRO A 1 262 ? -33.874 14.627 14.183 1.00 64.19 262 PRO A N 1
ATOM 1958 C CA . PRO A 1 262 ? -34.801 14.997 15.240 1.00 64.19 262 PRO A CA 1
ATOM 1959 C C . PRO A 1 262 ? -34.368 16.346 15.829 1.00 64.19 262 PRO A C 1
ATOM 1961 O O . PRO A 1 262 ? -33.427 16.417 16.613 1.00 64.19 262 PRO A O 1
ATOM 1964 N N . LEU A 1 263 ? -35.071 17.419 15.460 1.00 75.81 263 LEU A N 1
ATOM 1965 C CA . LEU A 1 263 ? -34.838 18.786 15.953 1.00 75.81 263 LEU A CA 1
ATOM 1966 C C . LEU A 1 263 ? -35.299 18.997 17.412 1.00 75.81 263 LEU A C 1
ATOM 1968 O O . LEU A 1 263 ? -35.221 20.103 17.934 1.00 75.81 263 LEU A O 1
ATOM 1972 N N . ASN A 1 264 ? -35.758 17.940 18.088 1.00 67.81 264 ASN A N 1
ATOM 1973 C CA . ASN A 1 264 ? -36.436 18.020 19.384 1.00 67.81 264 ASN A CA 1
ATOM 1974 C C . ASN A 1 264 ? -35.524 17.619 20.558 1.00 67.81 264 ASN A C 1
ATOM 1976 O O . ASN A 1 264 ? -35.949 16.873 21.439 1.00 67.81 264 ASN A O 1
ATOM 1980 N N . ARG A 1 265 ? -34.267 18.071 20.578 1.00 53.38 265 ARG A N 1
ATOM 1981 C CA . ARG A 1 265 ? -33.420 17.987 21.779 1.00 53.38 265 ARG A CA 1
ATOM 1982 C C . ARG A 1 265 ? -33.042 19.397 22.228 1.00 53.38 265 ARG A C 1
ATOM 1984 O O . ARG A 1 265 ? -32.116 19.984 21.676 1.00 53.38 265 ARG A O 1
ATOM 1991 N N . VAL A 1 266 ? -33.805 19.908 23.197 1.00 53.84 266 VAL A N 1
ATOM 1992 C CA . VAL A 1 266 ? -33.417 20.989 24.120 1.00 53.84 266 VAL A CA 1
ATOM 1993 C C . VAL A 1 266 ? -33.012 20.331 25.429 1.00 53.84 266 VAL A C 1
ATOM 1995 O O . VAL A 1 266 ? -33.736 19.389 25.830 1.00 53.84 266 VAL A O 1
#

Nearest PDB structures (foldseek):
  2gtc-assembly1_E  TM=8.028E-01  e=3.063E-04  Bacillus cereus ATCC 14579
  1y2i-assembly1_C  TM=7.504E-01  e=2.109E-04  Shigella flexneri 2a str. 2457T
  1vr4-assembly1_B  TM=9.610E-01  e=5.028E-03  Bacillus cereus ATCC 14579
  1vr4-assembly1_C  TM=7.632E-01  e=7.314E-04  Bacillus cereus ATCC 14579
  1vr4-assembly1_E  TM=7.858E-01  e=5.028E-03  Bacillus cereus ATCC 14579

Foldseek 3Di:
DPDDPLDFADPVLVVVLVVCVVPVDADFPADPLLCVLQVLLQKHWSHKFKFKDKDFQDQPPDDPQDVFNSQQSNQVVVVVRQVRGQVNRQSSLVSSVFLEWEQKDWDWDDPDPGIIMIMIMTTGIHGNDPDGDPGYFYWNHGSNVQSVCVLVQKHFHYKFKFKGKGKFFAPCQLCCPDPPNPDDDRVRVVVRVVVQQVRSVVRRVVRLVVRVAPAWDWDDKDKDKDADPRTMIMMMIMIITTGMHGRDDDNRDPPPPPPDDPPPDD

InterPro domains:
  IPR002765 Uncharacterised protein family UPF0145, YbjQ-like [PF01906] (72-126)
  IPR035439 UPF0145 domain superfamily [SSF117782] (46-128)

Secondary structure (DSSP, 8-state):
-PPP-SSSS-HHHHHHHHHHHHH--------HHHHHHHHHTTEEEEEEEEEEEEEE------TT--HHHHHHHHHHHHHHHHHHHHHHHHHHHHHTT-SEEEEEEEEEEE-SSSEEEEEEEEEEEEESSS---SS-EE-SS-HHHHHHHHHTTEEEEEEEEEEEEEEEE-TTHHHHTSTTS-S---HHHHHHHHHHHHHHHHHHHHHHHHTT-SEEEEEEEEEEEEE-SSSEEEEEEEEEEEEEEE---SS-------SS------

pLDDT: mean 89.12, std 11.48, range [52.06, 98.56]

Sequence (266 aa):
MPDWDGRGLPPVARARVDRFASSGLRTSLLSVPGAIGAEVAGFTPVGEVMGCVVERLGWTSGFGITPNQQAAIYADALRQGYRTALDRLRLEAEAIGADGVLGITTSVTRLDETMQEFVALGTAVRAETRQRPRRVFTTELPGQDVGKLMQAGWVPAAVAIGISAHTTFDYNMQYQTTMWAGNVEVDAHTRLVTEVRADARSQFRKTVQTTGADGAIVSRMSLDTWQLGEVAVAGVSSVFGTAIARFHSGKSAPTSALTILPLNRV